Protein AF-A0A1J4KW57-F1 (afdb_monomer_lite)

Foldseek 3Di:
DDDDDDDDDDDDDDDDDDDDDDDDDDDDDDDDDDDDPPPPPPDPPDPPDPDPDDDDCVVVPDDDDDDDDDDDDDDDDDDDDDDDLVPDDPVVVCVPPDDPVSVVVVVVVVVVVVVVVCVVVVVVPVVPPPDDPDDDPVVVVVVVVVVVVVVVVVVVVVVVVVVVVVVVVVVVVVVVVVVVVVVVVVVVVVVVVVVVVVVVVVVVVVVVVVVVVVVVVVVVPPDDQPPVNVVVVVVVVVVVVVVVVVVVVVVVVVVVVVVVVVVVCVVCVVVVCVVCVPVCPVVVVVVVVVVVVVVVVVVVVVVVVVVVVVVVPCDVVNVVPVPD

pLDDT: mean 75.22, std 17.82, range [34.94, 97.62]

Organism: NCBI:txid1144522

Radius of gyration: 47.08 Å; chains: 1; bounding box: 104×89×128 Å

Structure (mmCIF, N/CA/C/O backbone):
data_AF-A0A1J4KW57-F1
#
_entry.id   AF-A0A1J4KW57-F1
#
loop_
_atom_site.group_PDB
_atom_site.id
_atom_site.type_symbol
_atom_site.label_atom_id
_atom_site.label_alt_id
_atom_site.label_comp_id
_atom_site.label_asym_id
_atom_site.label_entity_id
_atom_site.label_seq_id
_atom_site.pdbx_PDB_ins_code
_atom_site.Cartn_x
_atom_site.Cartn_y
_atom_site.Cartn_z
_atom_site.occupancy
_atom_site.B_iso_or_equiv
_atom_site.auth_seq_id
_atom_site.auth_comp_id
_atom_site.auth_asym_id
_atom_site.auth_atom_id
_atom_site.pdbx_PDB_model_num
ATOM 1 N N . MET A 1 1 ? -59.189 -30.714 -33.157 1.00 40.41 1 MET A N 1
ATOM 2 C CA . MET A 1 1 ? -57.896 -30.659 -32.442 1.00 40.41 1 MET A CA 1
ATOM 3 C C . MET A 1 1 ? -57.188 -29.426 -32.978 1.00 40.41 1 MET A C 1
ATOM 5 O O . MET A 1 1 ? -56.603 -29.504 -34.043 1.00 40.41 1 MET A O 1
ATOM 9 N N . GLY A 1 2 ? -57.539 -28.230 -32.519 1.00 40.78 2 GLY A N 1
ATOM 10 C CA . GLY A 1 2 ? -57.234 -27.661 -31.198 1.00 40.78 2 GLY A CA 1
ATOM 11 C C . GLY A 1 2 ? -56.330 -26.459 -31.496 1.00 40.78 2 GLY A C 1
ATOM 12 O O . GLY A 1 2 ? -55.156 -26.657 -31.772 1.00 40.78 2 GLY A O 1
ATOM 13 N N . GLU A 1 3 ? -56.936 -25.376 -31.979 1.00 44.81 3 GLU A N 1
ATOM 14 C CA . GLU A 1 3 ? -57.177 -24.129 -31.229 1.00 44.81 3 GLU A CA 1
ATOM 15 C C . GLU A 1 3 ? -55.895 -23.329 -30.975 1.00 44.81 3 GLU A C 1
ATOM 17 O O . GLU A 1 3 ? -55.080 -23.640 -30.111 1.00 44.81 3 GLU A O 1
ATOM 22 N N . SER A 1 4 ? -55.759 -22.277 -31.781 1.00 45.28 4 SER A N 1
ATOM 23 C CA . SER A 1 4 ? -54.862 -21.148 -31.594 1.00 45.28 4 SER A CA 1
ATOM 24 C C . SER A 1 4 ? -55.218 -20.411 -30.302 1.00 45.28 4 SER A C 1
ATOM 26 O O . SER A 1 4 ? -56.379 -20.060 -30.100 1.00 45.28 4 SER A O 1
ATOM 28 N N . GLN A 1 5 ? -54.221 -20.113 -29.473 1.00 48.94 5 GLN A N 1
ATOM 29 C CA . GLN A 1 5 ? -54.331 -19.085 -28.442 1.00 48.94 5 GLN A CA 1
ATOM 30 C C . GLN A 1 5 ? -53.194 -18.081 -28.613 1.00 48.94 5 GLN A C 1
ATOM 32 O O . GLN A 1 5 ? -52.031 -18.351 -28.317 1.00 48.94 5 GLN A O 1
ATOM 37 N N . GLU A 1 6 ? -53.575 -16.920 -29.140 1.00 49.28 6 GLU A N 1
ATOM 38 C CA . GLU A 1 6 ? -52.961 -15.639 -28.826 1.00 49.28 6 GLU A CA 1
ATOM 39 C C . GLU A 1 6 ? -53.241 -15.323 -27.350 1.00 49.28 6 GLU A C 1
ATOM 41 O O . GLU A 1 6 ? -54.372 -15.462 -26.886 1.00 49.28 6 GLU A O 1
ATOM 46 N N . SER A 1 7 ? -52.231 -14.863 -26.613 1.00 51.25 7 SER A N 1
ATOM 47 C CA . SER A 1 7 ? -52.458 -14.073 -25.404 1.00 51.25 7 SER A CA 1
ATOM 48 C C . SER A 1 7 ? -51.324 -13.071 -25.206 1.00 51.25 7 SER A C 1
ATOM 50 O O . SER A 1 7 ? -50.142 -13.416 -25.250 1.00 51.25 7 SER A O 1
ATOM 52 N N . GLU A 1 8 ? -51.759 -11.832 -25.036 1.00 52.03 8 GLU A N 1
ATOM 53 C CA . GLU A 1 8 ? -51.075 -10.544 -24.992 1.00 52.03 8 GLU A CA 1
ATOM 54 C C . GLU A 1 8 ? -49.990 -10.396 -23.903 1.00 52.03 8 GLU A C 1
ATOM 56 O O . GLU A 1 8 ? -50.000 -11.116 -22.903 1.00 52.03 8 GLU A O 1
ATOM 61 N N . PRO A 1 9 ? -49.073 -9.416 -24.041 1.00 51.56 9 PRO A N 1
ATOM 62 C CA . PRO A 1 9 ? -48.204 -8.991 -22.952 1.00 51.56 9 PRO A CA 1
ATOM 63 C C . PRO A 1 9 ? -48.948 -8.089 -21.952 1.00 51.56 9 PRO A C 1
ATOM 65 O O . PRO A 1 9 ? -49.483 -7.036 -22.295 1.00 51.56 9 PRO A O 1
ATOM 68 N N . GLU A 1 10 ? -48.910 -8.506 -20.690 1.00 49.97 10 GLU A N 1
ATOM 69 C CA . GLU A 1 10 ? -49.464 -7.827 -19.521 1.00 49.97 10 GLU A CA 1
ATOM 70 C C . GLU A 1 10 ? -48.748 -6.480 -19.272 1.00 49.97 10 GLU A C 1
ATOM 72 O O . GLU A 1 10 ? -47.602 -6.418 -18.821 1.00 49.97 10 GLU A O 1
ATOM 77 N N . VAL A 1 11 ? -49.432 -5.380 -19.593 1.00 41.47 11 VAL A N 1
ATOM 78 C CA . VAL A 1 11 ? -49.070 -4.015 -19.190 1.00 41.47 11 VAL A CA 1
ATOM 79 C C . VAL A 1 11 ? -49.680 -3.772 -17.813 1.00 41.47 11 VAL A C 1
ATOM 81 O O . VAL A 1 11 ? -50.880 -3.537 -17.692 1.00 41.47 11 VAL A O 1
ATOM 84 N N . PHE A 1 12 ? -48.864 -3.844 -16.761 1.00 41.38 12 PHE A N 1
ATOM 85 C CA . PHE A 1 12 ? -49.305 -3.507 -15.409 1.00 41.38 12 PHE A CA 1
ATOM 86 C C . PHE A 1 12 ? -49.118 -2.002 -15.163 1.00 41.38 12 PHE A C 1
ATOM 88 O O . PHE A 1 12 ? -47.997 -1.502 -15.071 1.00 41.38 12 PHE A O 1
ATOM 95 N N . GLU A 1 13 ? -50.241 -1.286 -15.115 1.00 43.62 13 GLU A N 1
ATOM 96 C CA . GLU A 1 13 ? -50.348 0.145 -14.829 1.00 43.62 13 GLU A CA 1
ATOM 97 C C . GLU A 1 13 ? -49.892 0.490 -13.399 1.00 43.62 13 GLU A C 1
ATOM 99 O O . GLU A 1 13 ? -50.426 -0.023 -12.413 1.00 43.62 13 GLU A O 1
ATOM 104 N N . ASP A 1 14 ? -48.977 1.455 -13.285 1.00 45.28 14 ASP A N 1
ATOM 105 C CA . ASP A 1 14 ? -48.700 2.191 -12.050 1.00 45.28 14 ASP A CA 1
ATOM 106 C C . ASP A 1 14 ? -49.904 3.080 -11.692 1.00 45.28 14 ASP A C 1
ATOM 108 O O . ASP A 1 14 ? -50.144 4.125 -12.305 1.00 45.28 14 ASP A O 1
ATOM 112 N N . ARG A 1 15 ? -50.657 2.698 -10.654 1.00 43.47 15 ARG A N 1
ATOM 113 C CA . ARG A 1 15 ? -51.678 3.553 -10.029 1.00 43.47 15 ARG A CA 1
ATOM 114 C C . ARG A 1 15 ? -51.169 4.133 -8.710 1.00 43.47 15 ARG A C 1
ATOM 116 O O . ARG A 1 15 ? -50.879 3.391 -7.783 1.00 43.47 15 ARG A O 1
ATOM 123 N N . HIS A 1 16 ? -51.113 5.471 -8.686 1.00 37.91 16 HIS A N 1
ATOM 124 C CA . HIS A 1 16 ? -51.380 6.437 -7.599 1.00 37.91 16 HIS A CA 1
ATOM 125 C C . HIS A 1 16 ? -51.136 5.987 -6.136 1.00 37.91 16 HIS A C 1
ATOM 127 O O . HIS A 1 16 ? -51.626 4.966 -5.692 1.00 37.91 16 HIS A O 1
ATOM 133 N N . THR A 1 17 ? -50.493 6.780 -5.270 1.00 45.44 17 THR A N 1
ATOM 134 C CA . THR A 1 17 ? -51.149 7.951 -4.659 1.00 45.44 17 THR A CA 1
ATOM 135 C C . THR A 1 17 ? -50.180 8.982 -4.068 1.00 45.44 17 THR A C 1
ATOM 137 O O . THR A 1 17 ? -49.318 8.668 -3.247 1.00 45.44 17 THR A O 1
ATOM 140 N N . ASN A 1 18 ? -50.470 10.248 -4.382 1.00 39.72 18 ASN A N 1
ATOM 141 C CA . ASN A 1 18 ? -50.262 11.421 -3.534 1.00 39.72 18 ASN A CA 1
ATOM 142 C C . ASN A 1 18 ? -50.581 11.139 -2.054 1.00 39.72 18 ASN A C 1
ATOM 144 O O . ASN A 1 18 ? -51.702 10.739 -1.741 1.00 39.72 18 ASN A O 1
ATOM 148 N N . ARG A 1 19 ? -49.677 11.493 -1.134 1.00 34.94 19 ARG A N 1
ATOM 149 C CA . ARG A 1 19 ? -50.040 11.727 0.271 1.00 34.94 19 ARG A CA 1
ATOM 150 C C . ARG A 1 19 ? -49.578 13.112 0.709 1.00 34.94 19 ARG A C 1
ATOM 152 O O . ARG A 1 19 ? -48.412 13.343 1.010 1.00 34.94 19 ARG A O 1
ATOM 159 N N . ARG A 1 20 ? -50.538 14.036 0.693 1.00 41.50 20 ARG A N 1
ATOM 160 C CA . ARG A 1 20 ? -50.480 15.359 1.316 1.00 41.50 20 ARG A CA 1
ATOM 161 C C . ARG A 1 20 ? -50.610 15.242 2.847 1.00 41.50 20 ARG A C 1
ATOM 163 O O . ARG A 1 20 ? -51.339 14.384 3.328 1.00 41.50 20 ARG A O 1
ATOM 170 N N . HIS A 1 21 ? -49.920 16.162 3.526 1.00 41.16 21 HIS A N 1
ATOM 171 C CA . HIS A 1 21 ? -50.109 16.750 4.866 1.00 41.16 21 HIS A CA 1
ATOM 172 C C . HIS A 1 21 ? -50.410 15.869 6.095 1.00 41.16 21 HIS A C 1
ATOM 174 O O . HIS A 1 21 ? -51.450 15.229 6.185 1.00 41.16 21 HIS A O 1
ATOM 180 N N . ALA A 1 22 ? -49.587 16.044 7.136 1.00 38.69 22 ALA A N 1
ATOM 181 C CA . ALA A 1 22 ? -50.075 16.226 8.505 1.00 38.69 22 ALA A CA 1
ATOM 182 C C . ALA A 1 22 ? -49.048 17.037 9.314 1.00 38.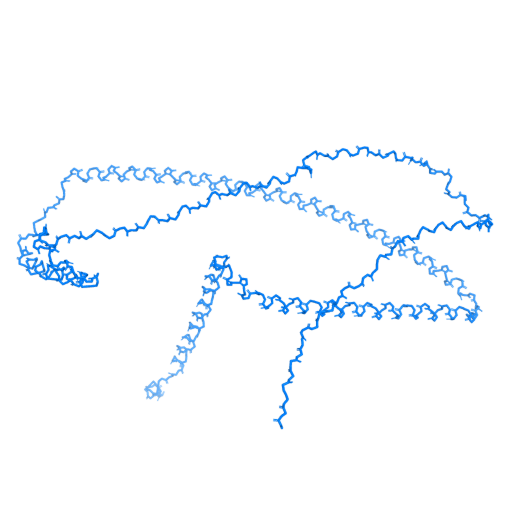69 22 ALA A C 1
ATOM 184 O O . ALA A 1 22 ? -48.023 16.521 9.753 1.00 38.69 22 ALA A O 1
ATOM 185 N N . ALA A 1 23 ? -49.331 18.330 9.475 1.00 43.12 23 ALA A N 1
ATOM 186 C CA . ALA A 1 23 ? -48.830 19.103 10.598 1.00 43.12 23 ALA A CA 1
ATOM 187 C C . ALA A 1 23 ? -49.572 18.615 11.846 1.00 43.12 23 ALA A C 1
ATOM 189 O O . ALA A 1 23 ? -50.798 18.598 11.835 1.00 43.12 23 ALA A O 1
ATOM 190 N N . ASN A 1 24 ? -48.850 18.246 12.902 1.00 40.78 24 ASN A N 1
ATOM 191 C CA . ASN A 1 24 ? -49.435 18.064 14.224 1.00 40.78 24 ASN A CA 1
ATOM 192 C C . ASN A 1 24 ? -48.661 18.918 15.222 1.00 40.78 24 ASN A C 1
ATOM 194 O O . ASN A 1 24 ? -47.599 18.545 15.716 1.00 40.78 24 ASN A O 1
ATOM 198 N N . ASN A 1 25 ? -49.255 20.076 15.499 1.00 40.78 25 ASN A N 1
ATOM 199 C CA . ASN A 1 25 ? -49.178 20.726 16.793 1.00 40.78 25 ASN A CA 1
ATOM 200 C C . ASN A 1 25 ? -49.706 19.749 17.847 1.00 40.78 25 ASN A C 1
ATOM 202 O O . ASN A 1 25 ? -50.884 19.401 17.829 1.00 40.78 25 ASN A O 1
ATOM 206 N N . SER A 1 26 ? -48.865 19.364 18.799 1.00 42.34 26 SER A N 1
ATOM 207 C CA . SER A 1 26 ? -49.324 18.892 20.102 1.00 42.34 26 SER A CA 1
ATOM 208 C C . SER A 1 26 ? -48.841 19.875 21.158 1.00 42.34 26 SER A C 1
ATOM 210 O O . SER A 1 26 ? -47.764 19.736 21.735 1.00 42.34 26 SER A O 1
ATOM 212 N N . SER A 1 27 ? -49.674 20.891 21.371 1.00 39.12 27 SER A N 1
ATOM 213 C CA . SER A 1 27 ? -49.849 21.503 22.680 1.00 39.12 27 SER A CA 1
ATOM 214 C C . SER A 1 27 ? -50.259 20.396 23.649 1.00 39.12 27 SER A C 1
ATOM 216 O O . SER A 1 27 ? -51.304 19.777 23.462 1.00 39.12 27 SER A O 1
ATOM 218 N N . SER A 1 28 ? -49.442 20.132 24.661 1.00 39.47 28 SER A N 1
ATOM 219 C CA . SER A 1 28 ? -49.956 19.598 25.913 1.00 39.47 28 SER A CA 1
ATOM 220 C C . SER A 1 28 ? -49.148 20.198 27.047 1.00 39.47 28 SER A C 1
ATOM 222 O O . SER A 1 28 ? -47.953 19.952 27.205 1.00 39.47 28 SER A O 1
ATOM 224 N N . GLN A 1 29 ? -49.845 21.037 27.800 1.00 41.78 29 GLN A N 1
ATOM 225 C CA . GLN A 1 29 ? -49.482 21.452 29.136 1.00 41.78 29 GLN A CA 1
ATOM 226 C C . GLN A 1 29 ? -49.192 20.208 29.983 1.00 41.78 29 GLN A C 1
ATOM 228 O O . GLN A 1 29 ? -49.968 19.257 29.972 1.00 41.78 29 GLN A O 1
ATOM 233 N N . ASN A 1 30 ? -48.087 20.244 30.718 1.00 39.53 30 ASN A N 1
ATOM 234 C CA . ASN A 1 30 ? -47.975 19.608 32.022 1.00 39.53 30 ASN A CA 1
ATOM 235 C C . ASN A 1 30 ? -47.175 20.564 32.902 1.00 39.53 30 ASN A C 1
ATOM 237 O O . ASN A 1 30 ? -45.952 20.677 32.818 1.00 39.53 30 ASN A O 1
ATOM 241 N N . SER A 1 31 ? -47.936 21.323 33.680 1.00 44.47 31 SER A N 1
ATOM 242 C CA . SER A 1 31 ? -47.511 21.959 34.911 1.00 44.47 31 SER A CA 1
ATOM 243 C C . SER A 1 31 ? -47.136 20.893 35.947 1.00 44.47 31 SER A C 1
ATOM 245 O O . SER A 1 31 ? -47.656 19.784 35.917 1.00 44.47 31 SER A O 1
ATOM 247 N N . GLU A 1 32 ? -46.281 21.296 36.888 1.00 49.00 32 GLU A N 1
ATOM 248 C CA . GLU A 1 32 ? -45.963 20.604 38.147 1.00 49.00 32 GLU A CA 1
ATOM 249 C C . GLU A 1 32 ? -44.917 19.478 38.075 1.00 49.00 32 GLU A C 1
ATOM 251 O O . GLU A 1 32 ? -45.201 18.288 38.109 1.00 49.00 32 GLU A O 1
ATOM 256 N N . ASN A 1 33 ? -43.643 19.882 38.114 1.00 41.03 33 ASN A N 1
ATOM 257 C CA . ASN A 1 33 ? -42.824 19.541 39.278 1.00 41.03 33 ASN A CA 1
ATOM 258 C C . ASN A 1 33 ? -41.686 20.552 39.455 1.00 41.03 33 ASN A C 1
ATOM 260 O O . ASN A 1 33 ? -40.642 20.527 38.808 1.00 41.03 33 ASN A O 1
ATOM 264 N N . SER A 1 34 ? -41.975 21.493 40.348 1.00 53.41 34 SER A N 1
ATOM 265 C CA . SER A 1 34 ? -41.048 22.424 40.969 1.00 53.41 34 SER A CA 1
ATOM 266 C C . SER A 1 34 ? -40.185 21.672 41.982 1.00 53.41 34 SER A C 1
ATOM 268 O O . SER A 1 34 ? -40.737 20.993 42.849 1.00 53.41 34 SER A O 1
ATOM 270 N N . LYS A 1 35 ? -38.863 21.880 41.865 1.00 49.75 35 LYS A N 1
ATOM 271 C CA . LYS A 1 35 ? -37.737 21.584 42.782 1.00 49.75 35 LYS A CA 1
ATOM 272 C C . LYS A 1 35 ? -36.716 20.672 42.103 1.00 49.75 35 LYS A C 1
ATOM 274 O O . LYS A 1 35 ? -36.789 19.470 42.278 1.00 49.75 35 LYS A O 1
ATOM 279 N N . ASP A 1 36 ? -35.850 21.275 41.276 1.00 48.59 36 ASP A N 1
ATOM 280 C CA . ASP A 1 36 ? -34.437 20.881 41.046 1.00 48.59 36 ASP A CA 1
ATOM 281 C C . ASP A 1 36 ? -33.780 21.687 39.890 1.00 48.59 36 ASP A C 1
ATOM 283 O O . ASP A 1 36 ? -33.025 21.159 39.080 1.00 48.59 36 ASP A O 1
ATOM 287 N N . SER A 1 37 ? -34.035 23.002 39.780 1.00 47.75 37 SER A N 1
ATOM 288 C CA . SER A 1 37 ? -33.453 23.857 38.718 1.00 47.75 37 SER A CA 1
ATOM 289 C C . SER A 1 37 ? -32.544 24.982 39.231 1.00 47.75 37 SER A C 1
ATOM 291 O O . SER A 1 37 ? -32.446 26.052 38.632 1.00 47.75 37 SER A O 1
ATOM 293 N N . TYR A 1 38 ? -31.819 24.752 40.328 1.00 50.06 38 TYR A N 1
ATOM 294 C CA . TYR A 1 38 ? -30.877 25.747 40.860 1.00 50.06 38 TYR A CA 1
ATOM 295 C C . TYR A 1 38 ? -29.482 25.735 40.212 1.00 50.06 38 TYR A C 1
ATOM 297 O O . TYR A 1 38 ? -28.634 26.524 40.614 1.00 50.06 38 TYR A O 1
ATOM 305 N N . PHE A 1 39 ? -29.226 24.915 39.185 1.00 49.94 39 PHE A N 1
ATOM 306 C CA . PHE A 1 39 ? -27.874 24.779 38.617 1.00 49.94 39 PHE A CA 1
ATOM 307 C C . PHE A 1 39 ? -27.597 25.544 37.309 1.00 49.94 39 PHE A C 1
ATOM 309 O O . PHE A 1 39 ? -26.462 25.541 36.843 1.00 49.94 39 PHE A O 1
ATOM 316 N N . ILE A 1 40 ? -28.578 26.245 36.724 1.00 52.53 40 ILE A N 1
ATOM 317 C CA . ILE A 1 40 ? -28.416 26.932 35.421 1.00 52.53 40 ILE A CA 1
ATOM 318 C C . ILE A 1 40 ? -28.702 28.439 35.535 1.00 52.53 40 ILE A C 1
ATOM 320 O O . ILE A 1 40 ? -29.426 29.008 34.725 1.00 52.53 40 ILE A O 1
ATOM 324 N N . LYS A 1 41 ? -28.182 29.111 36.570 1.00 53.00 41 LYS A N 1
ATOM 325 C CA . LYS A 1 41 ? -28.304 30.582 36.698 1.00 53.00 41 LYS A CA 1
ATOM 326 C C . LYS A 1 41 ? -27.008 31.365 36.467 1.00 53.00 41 LYS A C 1
ATOM 328 O O . LYS A 1 41 ? -27.076 32.582 36.375 1.00 53.00 41 LYS A O 1
ATOM 333 N N . ASN A 1 42 ? -25.863 30.696 36.290 1.00 56.00 42 ASN A N 1
ATOM 334 C CA . ASN A 1 42 ? -24.557 31.369 36.183 1.00 56.00 42 ASN A CA 1
ATOM 335 C C . ASN A 1 42 ? -23.817 31.165 34.849 1.00 56.00 42 ASN A C 1
ATOM 337 O O . ASN A 1 42 ? -22.653 31.542 34.749 1.00 56.00 42 ASN A O 1
ATOM 341 N N . TYR A 1 43 ? -24.458 30.605 33.820 1.00 55.84 43 TYR A N 1
ATOM 342 C CA . TYR A 1 43 ? -23.880 30.630 32.474 1.00 55.84 43 TYR A CA 1
ATOM 343 C C . TYR A 1 43 ? -24.438 31.833 31.711 1.00 55.84 43 TYR A C 1
ATOM 345 O O . TYR A 1 43 ? -25.657 31.905 31.538 1.00 55.84 43 TYR A O 1
ATOM 353 N N . PRO A 1 44 ? -23.597 32.776 31.247 1.00 62.03 44 PRO A N 1
ATOM 354 C CA . PRO A 1 44 ? -24.060 33.784 30.312 1.00 62.03 44 PRO A CA 1
ATOM 355 C C . PRO A 1 44 ? -24.518 33.050 29.051 1.00 62.03 44 PRO A C 1
ATOM 357 O O . PRO A 1 44 ? -23.717 32.416 28.363 1.00 62.03 44 PRO A O 1
ATOM 360 N N . PHE A 1 45 ? -25.818 33.096 28.770 1.00 56.28 45 PHE A N 1
ATOM 361 C CA . PHE A 1 45 ? -26.345 32.718 27.467 1.00 56.28 45 PHE A CA 1
ATOM 362 C C . PHE A 1 45 ? -25.770 33.709 26.456 1.00 56.28 45 PHE A C 1
ATOM 364 O O . PHE A 1 45 ? -26.254 34.828 26.309 1.00 56.28 45 PHE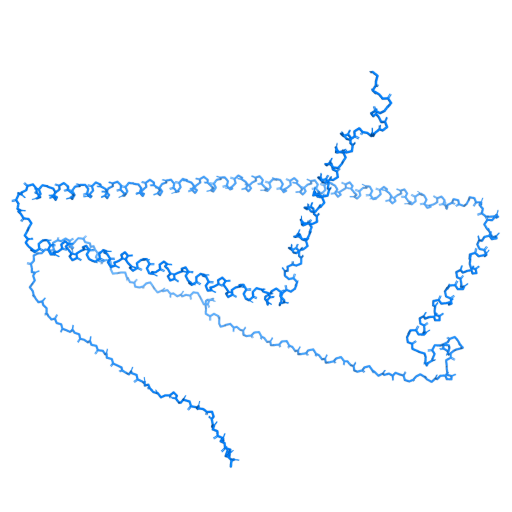 A O 1
ATOM 371 N N . ILE A 1 46 ? -24.678 33.322 25.803 1.00 66.31 46 ILE A N 1
ATOM 372 C CA . ILE A 1 46 ? -24.158 34.056 24.659 1.00 66.31 46 ILE A CA 1
ATOM 373 C C . ILE A 1 46 ? -25.102 33.726 23.505 1.00 66.31 46 ILE A C 1
ATOM 375 O O . ILE A 1 46 ? -25.063 32.62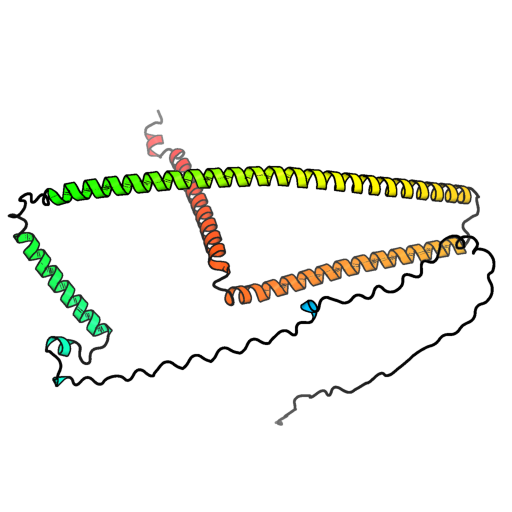2 22.964 1.00 66.31 46 ILE A O 1
ATOM 379 N N . GLU A 1 47 ? -25.975 34.666 23.147 1.00 67.94 47 GLU A N 1
ATOM 380 C CA . GLU A 1 47 ? -26.690 34.614 21.875 1.00 67.94 47 GLU A CA 1
ATOM 381 C C . GLU A 1 47 ? -25.653 34.684 20.749 1.00 67.94 47 GLU A C 1
ATOM 383 O O . GLU A 1 47 ? -25.143 35.750 20.395 1.00 67.94 47 GLU A O 1
ATOM 388 N N . ILE A 1 48 ? -25.288 33.520 20.210 1.00 72.69 48 ILE A N 1
ATOM 389 C CA . ILE A 1 48 ? -24.434 33.430 19.030 1.00 72.69 48 ILE A CA 1
ATOM 390 C C . ILE A 1 48 ? -25.260 33.970 17.865 1.00 72.69 48 ILE A C 1
ATOM 392 O O . ILE A 1 48 ? -26.097 33.268 17.297 1.00 72.69 48 ILE A O 1
ATOM 396 N N . LYS A 1 49 ? -25.043 35.242 17.521 1.00 77.81 49 LYS A N 1
ATOM 397 C CA . LYS A 1 49 ? -25.597 35.817 16.296 1.00 77.81 49 LYS A CA 1
ATOM 398 C C . LYS A 1 49 ? -25.101 34.976 15.114 1.00 77.81 49 LYS A C 1
ATOM 400 O O . LYS A 1 49 ? -23.904 34.680 15.063 1.00 77.81 49 LYS A O 1
ATOM 405 N N . PRO A 1 50 ? -25.981 34.571 14.181 1.00 74.44 50 PRO A N 1
ATOM 406 C CA . PRO A 1 50 ? -25.559 33.822 13.009 1.00 74.44 50 PRO A CA 1
ATOM 407 C C . PRO A 1 50 ? -24.505 34.642 12.265 1.00 74.44 50 PRO A C 1
ATOM 409 O O . PRO A 1 50 ? -24.740 35.795 11.906 1.00 74.44 50 PRO A O 1
ATOM 412 N N . ILE A 1 51 ? -23.324 34.054 12.085 1.00 76.19 51 ILE A N 1
ATOM 413 C CA . ILE A 1 51 ? -22.266 34.654 11.278 1.00 76.19 51 ILE A CA 1
ATOM 414 C C . ILE A 1 51 ? -22.795 34.665 9.838 1.00 76.19 51 ILE A C 1
ATOM 416 O O . ILE A 1 51 ? -23.122 33.585 9.334 1.00 76.19 51 ILE A O 1
ATOM 420 N N . PRO A 1 52 ? -22.914 35.830 9.175 1.00 72.44 52 PRO A N 1
ATOM 421 C CA . PRO A 1 52 ? -23.251 35.877 7.762 1.00 72.44 52 PRO A CA 1
ATOM 422 C C . PRO A 1 52 ? -22.107 35.210 7.001 1.00 72.44 52 PRO A C 1
ATOM 424 O O . PRO A 1 52 ? -21.019 35.762 6.843 1.00 72.44 52 PRO A O 1
ATOM 427 N N . TRP A 1 53 ? -22.320 33.953 6.632 1.00 75.50 53 TRP A N 1
ATOM 428 C CA . TRP A 1 53 ? -21.398 33.213 5.796 1.00 75.50 53 TRP A CA 1
ATOM 429 C C . TRP A 1 53 ? -21.743 33.526 4.348 1.00 75.50 53 TRP A C 1
ATOM 431 O O . TRP A 1 53 ? -22.698 32.969 3.809 1.00 75.50 53 TRP A O 1
ATOM 441 N N . ASP A 1 54 ? -20.957 34.408 3.736 1.00 78.88 54 ASP A N 1
ATOM 442 C CA . ASP A 1 54 ? -20.960 34.621 2.292 1.00 78.88 54 ASP A CA 1
ATOM 443 C C . ASP A 1 54 ? -19.991 33.613 1.655 1.00 78.88 54 ASP A C 1
ATOM 445 O O . ASP A 1 54 ? -18.770 33.812 1.697 1.00 78.88 54 ASP A O 1
ATOM 449 N N . PRO A 1 55 ? -20.477 32.485 1.099 1.00 76.19 55 PRO A N 1
ATOM 450 C CA . PRO A 1 55 ? -19.596 31.528 0.455 1.00 76.19 55 PRO A CA 1
ATOM 451 C C . PRO A 1 55 ? -18.902 32.194 -0.746 1.00 76.19 55 PRO A C 1
ATOM 453 O O . PRO A 1 55 ? -19.568 32.847 -1.554 1.00 76.19 55 PRO A O 1
ATOM 456 N N . PRO A 1 56 ? -17.583 32.000 -0.928 1.00 75.69 56 PRO A N 1
ATOM 457 C CA . PRO A 1 56 ? -16.873 32.515 -2.093 1.00 75.69 56 PRO A CA 1
ATOM 458 C C . PRO A 1 56 ? -17.558 32.048 -3.385 1.00 75.69 56 PRO A C 1
ATOM 460 O O . PRO A 1 56 ? -17.797 30.849 -3.558 1.00 75.69 56 PRO A O 1
ATOM 463 N N . SER A 1 57 ? -17.839 32.969 -4.315 1.00 67.88 57 SER A N 1
ATOM 464 C CA . SER A 1 57 ? -18.602 32.699 -5.555 1.00 67.88 57 SER A CA 1
ATOM 465 C C . SER A 1 57 ? -17.999 31.609 -6.456 1.00 67.88 57 SER A C 1
ATOM 467 O O . SER A 1 57 ? -18.658 31.089 -7.355 1.00 67.88 57 SER A O 1
ATOM 469 N N . VAL A 1 58 ? -16.759 31.207 -6.175 1.00 66.25 58 VAL A N 1
ATOM 470 C CA . VAL A 1 58 ? -16.044 30.095 -6.808 1.00 66.25 58 VAL A CA 1
ATOM 471 C C . VAL A 1 58 ? -16.799 28.764 -6.666 1.00 66.25 58 VAL A C 1
ATOM 473 O O . VAL A 1 58 ? -16.755 27.944 -7.579 1.00 66.25 58 VAL A O 1
ATOM 476 N N . TYR A 1 59 ? -17.548 28.555 -5.577 1.00 65.06 59 TYR A N 1
ATOM 477 C CA . TYR A 1 59 ? -18.298 27.310 -5.348 1.00 65.06 59 TYR A CA 1
ATOM 478 C C . TYR A 1 59 ? -19.599 27.195 -6.158 1.00 65.06 59 TYR A C 1
ATOM 480 O O . TYR A 1 59 ? -20.155 26.102 -6.257 1.00 65.06 59 TYR A O 1
ATOM 488 N N . PHE A 1 60 ? -20.066 28.289 -6.768 1.00 64.81 60 PHE A N 1
ATOM 489 C CA . PHE A 1 60 ? -21.313 28.340 -7.542 1.00 64.81 60 PHE A CA 1
ATOM 490 C C . PHE A 1 60 ? -21.091 28.636 -9.027 1.00 64.81 60 PHE A C 1
ATOM 492 O O . PHE A 1 60 ? -22.023 29.021 -9.735 1.00 64.81 60 PHE A O 1
ATOM 499 N N . GLN A 1 61 ? -19.875 28.433 -9.538 1.00 69.75 61 GLN A N 1
ATOM 500 C CA . GLN A 1 61 ? -19.653 28.506 -10.977 1.00 69.75 61 GLN A CA 1
ATOM 501 C C . GLN A 1 61 ? -20.398 27.350 -11.659 1.00 69.75 61 GLN A C 1
ATOM 503 O O . GLN A 1 61 ? -20.048 26.178 -11.502 1.00 69.75 61 GLN A O 1
ATOM 508 N N . GLN A 1 62 ? -21.459 27.684 -12.405 1.00 68.12 62 GLN A N 1
ATOM 509 C CA . GLN A 1 62 ? -22.145 26.742 -13.288 1.00 68.12 62 GLN A CA 1
ATOM 510 C C . GLN A 1 62 ? -21.104 26.046 -14.166 1.00 68.12 62 GLN A C 1
ATOM 512 O O . GLN A 1 62 ? -20.304 26.699 -14.836 1.00 68.12 62 GLN A O 1
ATOM 517 N N . LYS A 1 63 ? -21.114 24.709 -14.162 1.00 68.44 63 LYS A N 1
ATOM 518 C CA . LYS A 1 63 ? -20.250 23.904 -15.029 1.00 68.44 63 LYS A CA 1
ATOM 519 C C . LYS A 1 63 ? -20.551 24.271 -16.484 1.00 68.44 63 LYS A C 1
ATOM 521 O O . LYS A 1 63 ? -21.573 23.855 -17.028 1.00 68.44 63 LYS A O 1
ATOM 526 N N . VAL A 1 64 ? -19.668 25.057 -17.097 1.00 72.62 64 VAL A N 1
ATOM 527 C CA . VAL A 1 64 ? -19.730 25.398 -18.519 1.00 72.62 64 VAL A CA 1
ATOM 528 C C . VAL A 1 64 ? -19.623 24.090 -19.296 1.00 72.62 64 VAL A C 1
ATOM 530 O O . VAL A 1 64 ? -18.606 23.402 -19.219 1.00 72.62 64 VAL A O 1
ATOM 533 N N . LYS A 1 65 ? -20.692 23.705 -20.003 1.00 69.06 65 LYS A N 1
ATOM 534 C CA . LYS A 1 65 ? -20.657 22.534 -20.884 1.00 69.06 65 LYS A CA 1
ATOM 535 C C . LYS A 1 65 ? -19.618 22.815 -21.979 1.00 69.06 65 LYS A C 1
ATOM 537 O O . LYS A 1 65 ? -19.776 23.811 -22.688 1.00 69.06 65 LYS A O 1
ATOM 542 N N . PRO A 1 66 ? -18.556 22.004 -22.117 1.00 66.94 66 PRO A N 1
ATOM 543 C CA . PRO A 1 66 ? -17.580 22.208 -23.177 1.00 66.94 66 PRO A CA 1
ATOM 544 C C . PRO A 1 66 ? -18.277 22.084 -24.538 1.00 66.94 66 PRO A C 1
ATOM 546 O O . PRO A 1 66 ? -19.106 21.193 -24.733 1.00 66.94 66 PRO A O 1
ATOM 549 N N . LYS A 1 67 ? -17.967 22.999 -25.466 1.00 74.88 67 LYS A N 1
ATOM 550 C CA . LYS A 1 67 ? -18.455 22.926 -26.851 1.00 74.88 67 LYS A CA 1
ATOM 551 C C . LYS A 1 67 ? -18.035 21.578 -27.460 1.00 74.88 67 LYS A C 1
ATOM 553 O O . LYS A 1 67 ? -16.863 21.221 -27.317 1.00 74.88 67 LYS A O 1
ATOM 558 N N . PRO A 1 68 ? -18.940 20.843 -28.130 1.00 69.88 68 PRO A N 1
ATOM 559 C CA . PRO A 1 68 ? -18.565 19.625 -28.836 1.00 69.88 68 PRO A CA 1
ATOM 560 C C . PRO A 1 68 ? -17.563 19.969 -29.943 1.00 69.88 68 PRO A C 1
ATOM 562 O O . PRO A 1 68 ? -17.736 20.951 -30.669 1.00 69.88 68 PRO A O 1
ATOM 565 N N . LEU A 1 69 ? -16.490 19.182 -30.024 1.00 74.06 69 LEU A N 1
ATOM 566 C CA . LEU A 1 69 ? -15.515 19.262 -31.109 1.00 74.06 69 LEU A CA 1
ATOM 567 C C . LEU A 1 69 ? -16.219 18.964 -32.446 1.00 74.06 69 LEU A C 1
ATOM 569 O O . LEU A 1 69 ? -17.073 18.077 -32.479 1.00 74.06 69 LEU A O 1
ATOM 573 N N . PRO A 1 70 ? -15.885 19.686 -33.530 1.00 75.19 70 PRO A N 1
ATOM 574 C CA . PRO A 1 70 ? -16.451 19.419 -34.847 1.00 75.19 70 PRO A CA 1
ATOM 575 C C . PRO A 1 70 ? -16.086 17.999 -35.297 1.00 75.19 70 PRO A C 1
ATOM 577 O O . PRO A 1 70 ? -14.938 17.575 -35.142 1.00 75.19 70 PRO A O 1
ATOM 580 N N . GLU A 1 71 ? -17.067 17.265 -35.829 1.00 72.81 71 GLU A N 1
ATOM 581 C CA . GLU A 1 71 ? -16.859 15.913 -36.351 1.00 72.81 71 GLU A CA 1
ATOM 582 C C . GLU A 1 71 ? -15.778 15.908 -37.446 1.00 72.81 71 GLU A C 1
ATOM 584 O O . GLU A 1 71 ? -15.763 16.796 -38.307 1.00 72.81 71 GLU A O 1
ATOM 589 N N . PRO A 1 72 ? -14.855 14.927 -37.429 1.00 69.25 72 PRO A N 1
ATOM 590 C CA . PRO A 1 72 ? -13.821 14.819 -38.445 1.00 69.25 72 PRO A CA 1
ATOM 591 C C . PRO A 1 72 ? -14.462 14.512 -39.802 1.00 69.25 72 PRO A C 1
ATOM 593 O O . PRO A 1 72 ? -15.227 13.557 -39.939 1.00 69.25 72 PRO A O 1
ATOM 596 N N . ALA A 1 73 ? -14.134 15.320 -40.813 1.00 72.06 73 ALA A N 1
ATOM 597 C CA . ALA A 1 73 ? -14.624 15.118 -42.170 1.00 72.06 73 ALA A CA 1
ATOM 598 C C . ALA A 1 73 ? -14.256 13.706 -42.677 1.00 72.06 73 ALA A C 1
ATOM 600 O O . ALA A 1 73 ? -13.126 13.256 -42.454 1.00 72.06 73 ALA A O 1
ATOM 601 N N . PRO A 1 74 ? -15.177 13.004 -43.365 1.00 72.69 74 PRO A N 1
ATOM 602 C CA . PRO A 1 74 ? -14.895 11.680 -43.899 1.00 72.69 74 PRO A CA 1
ATOM 603 C C . PRO A 1 74 ? -13.743 11.751 -44.913 1.00 72.69 74 PRO A C 1
ATOM 605 O O . PRO A 1 74 ? -13.658 12.716 -45.681 1.00 72.69 74 PRO A O 1
ATOM 608 N N . PRO A 1 75 ? -12.848 10.748 -44.938 1.00 70.75 75 PRO A N 1
ATOM 609 C CA . PRO A 1 75 ? -11.708 10.754 -45.840 1.00 70.75 75 PRO A CA 1
ATOM 610 C C . PRO A 1 75 ? -12.178 10.784 -47.304 1.00 70.75 75 PRO A C 1
ATOM 612 O O . PRO A 1 75 ? -13.172 10.133 -47.649 1.00 70.75 75 PRO A O 1
ATOM 615 N N . PRO A 1 76 ? -11.480 11.525 -48.183 1.00 70.62 76 PRO A N 1
ATOM 616 C CA . PRO A 1 76 ? -11.840 11.602 -49.590 1.00 70.62 76 PRO A CA 1
ATOM 617 C C . PRO A 1 76 ? -11.784 10.209 -50.227 1.00 70.62 76 PRO A C 1
ATOM 619 O O . PRO A 1 76 ? -10.830 9.454 -50.027 1.00 70.62 76 PRO A O 1
ATOM 622 N N . LYS A 1 77 ? -12.816 9.865 -51.006 1.00 61.94 77 LYS A N 1
ATOM 623 C CA . LYS A 1 77 ? -12.866 8.606 -51.759 1.00 61.94 77 LYS A CA 1
ATOM 624 C C . LYS A 1 77 ? -11.703 8.576 -52.755 1.00 61.94 77 LYS A C 1
ATOM 626 O O . LYS A 1 77 ? -11.588 9.462 -53.600 1.00 61.94 77 LYS A O 1
ATOM 631 N N . LEU A 1 78 ? -10.846 7.561 -52.642 1.00 56.53 78 LEU A N 1
ATOM 632 C CA . LEU A 1 78 ? -9.747 7.316 -53.575 1.00 56.53 78 LEU A CA 1
ATOM 633 C C . LEU A 1 78 ? -10.323 7.025 -54.963 1.00 56.53 78 LEU A C 1
ATOM 635 O O . LEU A 1 78 ? -10.951 5.992 -55.183 1.00 56.53 78 LEU A O 1
ATOM 639 N N . VAL A 1 79 ? -10.112 7.950 -55.895 1.00 51.38 79 VAL A N 1
ATOM 640 C CA . VAL A 1 79 ? -10.416 7.743 -57.310 1.00 51.38 79 VAL A CA 1
ATOM 641 C C . VAL A 1 79 ? -9.310 6.860 -57.881 1.00 51.38 79 VAL A C 1
ATOM 643 O O . VAL A 1 79 ? -8.151 7.280 -57.945 1.00 51.38 79 VAL A O 1
ATOM 646 N N . PHE A 1 80 ? -9.646 5.628 -58.261 1.00 51.97 80 PHE A N 1
ATOM 647 C CA . PHE A 1 80 ? -8.736 4.775 -59.018 1.00 51.97 80 PHE A CA 1
ATOM 648 C C . PHE A 1 80 ? -8.480 5.445 -60.369 1.00 51.97 80 PHE A C 1
ATOM 650 O O . PHE A 1 80 ? -9.406 5.693 -61.136 1.00 51.97 80 PHE A O 1
ATOM 657 N N . ARG A 1 81 ? -7.225 5.822 -60.624 1.00 58.62 81 ARG A N 1
ATOM 658 C CA . ARG A 1 81 ? -6.809 6.305 -61.940 1.00 58.62 81 ARG A CA 1
ATOM 659 C C . ARG A 1 81 ? -6.660 5.092 -62.847 1.00 58.62 81 ARG A C 1
ATOM 661 O O . ARG A 1 81 ? -5.739 4.306 -62.636 1.00 58.62 81 ARG A O 1
ATOM 668 N N . ASP A 1 82 ? -7.533 4.967 -63.838 1.00 58.66 82 ASP A N 1
ATOM 669 C CA . ASP A 1 82 ? -7.317 4.046 -64.949 1.00 58.66 82 ASP A CA 1
ATOM 670 C C . ASP A 1 82 ? -6.098 4.536 -65.737 1.00 58.66 82 ASP A C 1
ATOM 672 O O . ASP A 1 82 ? -6.049 5.669 -66.221 1.00 58.66 82 ASP A O 1
ATOM 676 N N . VAL A 1 83 ? -5.048 3.716 -65.760 1.00 65.44 83 VAL A N 1
ATOM 677 C CA . VAL A 1 83 ? -3.790 4.026 -66.441 1.00 65.44 83 VAL A CA 1
ATOM 678 C C . VAL A 1 83 ? -3.805 3.330 -67.796 1.00 65.44 83 VAL A C 1
ATOM 680 O O . VAL A 1 83 ? -3.784 2.101 -67.845 1.00 65.44 83 VAL A O 1
ATOM 683 N N . ASP A 1 84 ? -3.810 4.113 -68.880 1.00 68.94 84 ASP A N 1
ATOM 684 C CA . ASP A 1 84 ? -3.733 3.610 -70.258 1.00 68.94 84 ASP A CA 1
ATOM 685 C C . ASP A 1 84 ? -2.486 2.713 -70.443 1.00 68.94 84 ASP A C 1
ATOM 687 O O . ASP A 1 84 ? -1.354 3.209 -70.350 1.00 68.94 84 ASP A O 1
ATOM 691 N N . PRO A 1 85 ? -2.639 1.409 -70.751 1.00 65.12 85 PRO A N 1
ATOM 692 C CA . PRO A 1 85 ? -1.519 0.465 -70.821 1.00 65.12 85 PRO A CA 1
ATOM 693 C C . PRO A 1 85 ? -0.576 0.713 -72.009 1.00 65.12 85 PRO A C 1
ATOM 695 O O . PRO A 1 85 ? 0.569 0.255 -72.002 1.00 65.12 85 PRO A O 1
ATOM 698 N N . GLU A 1 86 ? -1.018 1.464 -73.019 1.00 71.62 86 GLU A N 1
ATOM 699 C CA . GLU A 1 86 ? -0.217 1.772 -74.207 1.00 71.62 86 GLU A CA 1
ATOM 700 C C . GLU A 1 86 ? 0.837 2.858 -73.965 1.00 71.62 86 GLU A C 1
ATOM 702 O O . GLU A 1 86 ? 1.873 2.857 -74.629 1.00 71.62 86 GLU A O 1
ATOM 707 N N . LYS A 1 87 ? 0.627 3.730 -72.969 1.00 76.31 87 LYS A N 1
ATOM 708 C CA . LYS A 1 87 ? 1.540 4.838 -72.629 1.00 76.31 87 LYS A CA 1
ATOM 709 C C . LYS A 1 87 ? 2.617 4.462 -71.602 1.00 76.31 87 LYS A C 1
ATOM 711 O O . LYS A 1 87 ? 3.399 5.317 -71.195 1.00 76.31 87 LYS A O 1
ATOM 716 N N . LEU A 1 88 ? 2.657 3.204 -71.161 1.00 72.88 88 LEU A N 1
ATOM 717 C CA . LEU A 1 88 ? 3.612 2.716 -70.163 1.00 72.88 88 LEU A CA 1
ATOM 718 C C . LEU A 1 88 ? 4.939 2.291 -70.805 1.00 72.88 88 LEU A C 1
ATOM 720 O O . LEU A 1 88 ? 4.958 1.722 -71.897 1.00 72.88 88 LEU A O 1
ATOM 724 N N . SER A 1 89 ? 6.058 2.512 -70.106 1.00 75.12 89 SER A N 1
ATOM 725 C CA . SER A 1 89 ? 7.360 1.985 -70.540 1.00 75.12 89 SER A CA 1
ATOM 726 C C . SER A 1 89 ? 7.366 0.450 -70.520 1.00 75.12 89 SER A C 1
ATOM 728 O O . SER A 1 89 ? 6.585 -0.166 -69.794 1.00 75.12 89 SER A O 1
ATOM 730 N N . GLU A 1 90 ? 8.249 -0.200 -71.284 1.00 74.38 90 GLU A N 1
ATOM 731 C CA . GLU A 1 90 ? 8.328 -1.673 -71.335 1.00 74.38 90 GLU A CA 1
ATOM 732 C C . GLU A 1 90 ? 8.487 -2.319 -69.950 1.00 74.38 90 GLU A C 1
ATOM 734 O O . GLU A 1 90 ? 7.911 -3.372 -69.678 1.00 74.38 90 GLU A O 1
ATOM 739 N N . ASP A 1 91 ? 9.204 -1.662 -69.037 1.00 69.69 91 ASP A N 1
ATOM 740 C CA . ASP A 1 91 ? 9.359 -2.131 -67.661 1.00 69.69 91 ASP A CA 1
ATOM 741 C C . ASP A 1 91 ? 8.107 -1.918 -66.810 1.00 69.69 91 ASP A C 1
ATOM 743 O O . ASP A 1 91 ? 7.819 -2.731 -65.936 1.00 69.69 91 ASP A O 1
ATOM 747 N N . GLN A 1 92 ? 7.320 -0.879 -67.082 1.00 71.50 92 GLN A N 1
ATOM 748 C CA . GLN A 1 92 ? 6.054 -0.629 -66.393 1.00 71.50 92 GLN A CA 1
ATOM 749 C C . GLN A 1 92 ? 4.918 -1.511 -66.924 1.00 71.50 92 GLN A C 1
ATOM 751 O O . GLN A 1 92 ? 4.073 -1.954 -66.144 1.00 71.50 92 GLN A O 1
ATOM 756 N N . LYS A 1 93 ? 4.939 -1.854 -68.219 1.00 77.00 93 LYS A N 1
ATOM 757 C CA . LYS A 1 93 ? 4.024 -2.832 -68.827 1.00 77.00 93 LYS A CA 1
ATOM 758 C C . LYS A 1 93 ? 4.115 -4.196 -68.144 1.00 77.00 93 LYS A C 1
ATOM 760 O O . LYS A 1 93 ? 3.097 -4.858 -67.976 1.00 77.00 93 LYS A O 1
ATOM 765 N N . LYS A 1 94 ? 5.295 -4.584 -67.639 1.00 75.31 94 LYS A N 1
ATOM 766 C CA . LYS A 1 94 ? 5.480 -5.832 -66.870 1.00 75.31 94 LYS A CA 1
ATOM 767 C C . LYS A 1 94 ? 4.689 -5.867 -65.559 1.00 75.31 94 LYS A C 1
ATOM 769 O O . LYS A 1 94 ? 4.513 -6.962 -65.024 1.00 75.31 94 LYS A O 1
ATOM 774 N N . PHE A 1 95 ? 4.221 -4.722 -65.055 1.00 74.69 95 PHE A N 1
ATOM 775 C CA . PHE A 1 95 ? 3.444 -4.598 -63.818 1.00 74.69 95 PHE A CA 1
ATOM 776 C C . PHE A 1 95 ? 1.977 -4.202 -64.052 1.00 74.69 95 PHE A C 1
ATOM 778 O O . PHE A 1 95 ? 1.174 -4.289 -63.122 1.00 74.69 95 PHE A O 1
ATOM 785 N N . ALA A 1 96 ? 1.605 -3.770 -65.258 1.00 73.00 96 ALA A N 1
ATOM 786 C CA . ALA A 1 96 ? 0.223 -3.438 -65.592 1.00 73.00 96 ALA A CA 1
ATOM 787 C C . ALA A 1 96 ? -0.668 -4.696 -65.535 1.00 73.00 96 ALA A C 1
ATOM 789 O O . ALA A 1 96 ? -0.251 -5.771 -65.957 1.00 73.00 96 ALA A O 1
ATOM 790 N N . GLY A 1 97 ? -1.871 -4.582 -64.962 1.00 71.75 97 GLY A N 1
ATOM 791 C CA . GLY A 1 97 ? -2.841 -5.686 -64.852 1.00 71.75 97 GLY A CA 1
ATOM 792 C C . GLY A 1 97 ? -2.516 -6.785 -63.829 1.00 71.75 97 GLY A C 1
ATOM 793 O O . GLY A 1 97 ? -3.342 -7.663 -63.611 1.00 71.75 97 GLY A O 1
ATOM 794 N N . LYS A 1 98 ? -1.351 -6.732 -63.172 1.00 80.56 98 LYS A N 1
ATOM 795 C CA . LYS A 1 98 ? -0.926 -7.736 -62.186 1.00 80.56 98 LYS A CA 1
ATOM 796 C C . LYS A 1 98 ? -1.358 -7.385 -60.768 1.00 80.56 98 LYS A C 1
ATOM 798 O O . LYS A 1 98 ? -1.336 -6.212 -60.371 1.00 80.56 98 LYS A O 1
ATOM 803 N N . SER A 1 99 ? -1.693 -8.407 -59.985 1.00 78.19 99 SER A N 1
ATOM 804 C CA . SER A 1 99 ? -1.985 -8.258 -58.554 1.00 78.19 99 SER A CA 1
ATOM 805 C C . SER A 1 99 ? -0.745 -7.768 -57.796 1.00 78.19 99 SER A C 1
ATOM 807 O O . SER A 1 99 ? 0.385 -7.993 -58.229 1.00 78.19 99 SER A O 1
ATOM 809 N N . LEU A 1 100 ? -0.928 -7.109 -56.645 1.00 74.44 100 LEU A N 1
ATOM 810 C CA . LEU A 1 100 ? 0.182 -6.635 -55.805 1.00 74.44 100 LEU A CA 1
ATOM 811 C C . LEU A 1 100 ? 1.188 -7.761 -55.506 1.00 74.44 100 LEU A C 1
ATOM 813 O O . LEU A 1 100 ? 2.393 -7.568 -55.632 1.00 74.44 100 LEU A O 1
ATOM 817 N N . PHE A 1 101 ? 0.674 -8.960 -55.229 1.00 72.94 101 PHE A N 1
ATOM 818 C CA . PHE A 1 101 ? 1.478 -10.153 -54.979 1.00 72.94 101 PHE A CA 1
ATOM 819 C C . PHE A 1 101 ? 2.360 -10.547 -56.177 1.00 72.94 101 PHE A C 1
ATOM 821 O O . PHE A 1 101 ? 3.539 -10.861 -56.024 1.00 72.94 101 PHE A O 1
ATOM 828 N N . GLU A 1 102 ? 1.820 -10.488 -57.393 1.00 75.56 102 GLU A N 1
ATOM 829 C CA . GLU A 1 102 ? 2.562 -10.818 -58.615 1.00 75.56 102 GLU A CA 1
ATOM 830 C C . GLU A 1 102 ? 3.635 -9.771 -58.925 1.00 75.56 102 GLU A C 1
ATOM 832 O O . GLU A 1 102 ? 4.727 -10.114 -59.384 1.00 75.56 102 GLU A O 1
ATOM 837 N N . LYS A 1 103 ? 3.351 -8.494 -58.639 1.00 81.19 103 LYS A N 1
ATOM 838 C CA . LYS A 1 103 ? 4.337 -7.411 -58.752 1.00 81.19 103 LYS A CA 1
ATOM 839 C C . LYS A 1 103 ? 5.511 -7.653 -57.804 1.00 81.19 103 LYS A C 1
ATOM 841 O O . LYS A 1 103 ? 6.662 -7.570 -58.237 1.00 81.19 103 LYS A O 1
ATOM 846 N N . ASP A 1 104 ? 5.229 -8.022 -56.557 1.00 74.69 104 ASP A N 1
ATOM 847 C CA . ASP A 1 104 ? 6.257 -8.321 -55.559 1.00 74.69 104 ASP A CA 1
ATOM 848 C C . ASP A 1 104 ? 7.110 -9.530 -55.960 1.00 74.69 104 ASP A C 1
ATOM 850 O O . ASP A 1 104 ? 8.339 -9.475 -55.876 1.00 74.69 104 ASP A O 1
ATOM 854 N N . MET A 1 105 ? 6.498 -10.588 -56.498 1.00 82.12 105 MET A N 1
ATOM 855 C CA . MET A 1 105 ? 7.230 -11.760 -56.989 1.00 82.12 105 MET A CA 1
ATOM 856 C C . MET A 1 105 ? 8.200 -11.428 -58.131 1.00 82.12 105 MET A C 1
ATOM 858 O O . MET A 1 105 ? 9.336 -11.916 -58.138 1.00 82.12 105 MET A O 1
ATOM 862 N N . ILE A 1 106 ? 7.79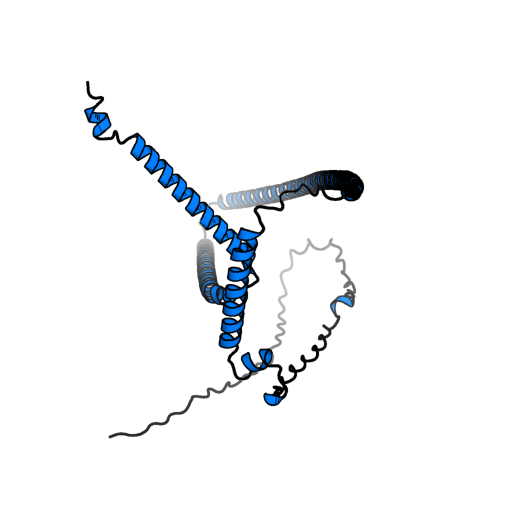8 -10.560 -59.065 1.00 81.94 106 ILE A N 1
ATOM 863 C CA . ILE A 1 106 ? 8.660 -10.085 -60.162 1.00 81.94 106 ILE A CA 1
ATOM 864 C C . ILE A 1 106 ? 9.835 -9.264 -59.617 1.00 81.94 106 ILE A C 1
ATOM 866 O O . ILE A 1 106 ? 10.972 -9.423 -60.063 1.00 81.94 106 ILE A O 1
ATOM 870 N N . ILE A 1 107 ? 9.594 -8.416 -58.616 1.00 80.31 107 ILE A N 1
ATOM 871 C CA . ILE A 1 107 ? 10.648 -7.616 -57.976 1.00 80.31 107 ILE A CA 1
ATOM 872 C C . ILE A 1 107 ? 11.641 -8.515 -57.226 1.00 80.31 107 ILE A C 1
ATOM 874 O O . ILE A 1 107 ? 12.854 -8.309 -57.326 1.00 80.31 107 ILE A O 1
ATOM 878 N N . ILE A 1 108 ? 11.156 -9.517 -56.489 1.00 78.75 108 ILE A N 1
ATOM 879 C CA . ILE A 1 108 ? 11.994 -10.448 -55.719 1.00 78.75 108 ILE A CA 1
ATOM 880 C C . ILE A 1 108 ? 12.897 -11.256 -56.656 1.00 78.75 108 ILE A C 1
ATOM 882 O O . ILE A 1 108 ? 14.110 -11.307 -56.449 1.00 78.75 108 ILE A O 1
ATOM 886 N N . THR A 1 109 ? 12.334 -11.824 -57.721 1.00 82.62 109 THR A N 1
ATOM 887 C CA . THR A 1 109 ? 13.093 -12.602 -58.717 1.00 82.62 109 THR A CA 1
ATOM 888 C C . THR A 1 109 ? 14.106 -11.743 -59.478 1.00 82.62 109 THR A C 1
ATOM 890 O O . THR A 1 109 ? 15.266 -12.141 -59.641 1.00 82.62 109 THR A O 1
ATOM 893 N N . ALA A 1 110 ? 13.738 -10.515 -59.857 1.00 81.00 110 ALA A N 1
ATOM 894 C CA . ALA A 1 110 ? 14.673 -9.559 -60.450 1.00 81.00 110 ALA A CA 1
ATOM 895 C C . ALA A 1 110 ? 15.836 -9.219 -59.496 1.00 81.00 110 ALA A C 1
ATOM 897 O O . ALA A 1 110 ? 16.997 -9.199 -59.908 1.00 81.00 110 ALA A O 1
ATOM 898 N N . ARG A 1 111 ? 15.565 -9.027 -58.198 1.00 79.94 111 ARG A N 1
ATOM 899 C CA . ARG A 1 111 ? 16.609 -8.772 -57.189 1.00 79.94 111 ARG A CA 1
ATOM 900 C C . ARG A 1 111 ? 17.526 -9.974 -56.974 1.00 79.94 111 ARG A C 1
ATOM 902 O O . ARG A 1 111 ? 18.740 -9.792 -56.875 1.00 79.94 111 ARG A O 1
ATOM 909 N N . GLN A 1 112 ? 16.975 -11.184 -56.939 1.00 78.12 112 GLN A N 1
ATOM 910 C CA . GLN A 1 112 ? 17.757 -12.410 -56.777 1.00 78.12 112 GLN A CA 1
ATOM 911 C C . GLN A 1 112 ? 18.714 -12.624 -57.960 1.00 78.12 112 GLN A C 1
ATOM 913 O O . GLN A 1 112 ? 19.907 -12.849 -57.745 1.00 78.12 112 GLN A O 1
ATOM 918 N N . SER A 1 113 ? 18.250 -12.428 -59.199 1.00 75.81 113 SER A N 1
ATOM 919 C CA . SER A 1 113 ? 19.113 -12.535 -60.389 1.00 75.81 113 SER A CA 1
ATOM 920 C C . SER A 1 113 ? 20.231 -11.477 -60.423 1.00 75.81 113 SER A C 1
ATOM 922 O O . SER A 1 113 ? 21.366 -11.782 -60.795 1.00 75.81 113 SER A O 1
ATOM 924 N N . MET A 1 114 ? 19.961 -10.254 -59.955 1.00 70.81 114 MET A N 1
ATOM 925 C CA . MET A 1 114 ? 20.968 -9.191 -59.811 1.00 70.81 114 MET A CA 1
ATOM 926 C C . MET A 1 114 ? 22.009 -9.511 -58.727 1.00 70.81 114 MET A C 1
ATOM 928 O O . MET A 1 114 ? 23.198 -9.239 -58.913 1.00 70.81 114 MET A O 1
ATOM 932 N N . SER A 1 115 ? 21.594 -10.112 -57.605 1.00 65.81 115 SER A N 1
ATOM 933 C CA . SER A 1 115 ? 22.527 -10.551 -56.556 1.00 65.81 115 SER A CA 1
ATOM 934 C C . SER A 1 115 ? 23.423 -11.707 -57.005 1.00 65.81 115 SER A C 1
ATOM 936 O O . SER A 1 115 ? 24.616 -11.694 -56.700 1.00 65.81 115 SER A O 1
ATOM 938 N N . ALA A 1 116 ? 22.894 -12.643 -57.803 1.00 64.19 116 ALA A N 1
ATOM 939 C CA . ALA A 1 116 ? 23.667 -13.747 -58.363 1.00 64.19 116 ALA A CA 1
ATOM 940 C C . ALA A 1 116 ? 24.762 -13.234 -59.315 1.00 64.19 116 ALA A C 1
ATOM 942 O O . ALA A 1 116 ? 25.938 -13.548 -59.123 1.00 64.19 116 ALA A O 1
ATOM 943 N N . LYS A 1 117 ? 24.413 -12.325 -60.240 1.00 63.97 117 LYS A N 1
ATOM 944 C CA . LYS A 1 117 ? 25.365 -11.709 -61.184 1.00 63.97 117 LYS A CA 1
ATOM 945 C C . LYS A 1 117 ? 26.451 -10.873 -60.491 1.00 63.97 117 LYS A C 1
ATOM 947 O O . LYS A 1 117 ? 27.615 -10.939 -60.878 1.00 63.97 117 LYS A O 1
ATOM 952 N N . ARG A 1 118 ? 26.108 -10.130 -59.427 1.00 59.00 118 ARG A N 1
ATOM 953 C CA . ARG A 1 118 ? 27.097 -9.396 -58.605 1.00 59.00 118 ARG A CA 1
ATOM 954 C C . ARG A 1 118 ? 28.035 -10.322 -57.830 1.00 59.00 118 ARG A C 1
ATOM 956 O O . ARG A 1 118 ? 29.174 -9.943 -57.572 1.00 59.00 118 ARG A O 1
ATOM 963 N N . SER A 1 119 ? 27.577 -11.510 -57.438 1.00 58.03 119 SER A N 1
ATOM 964 C CA . SER A 1 119 ? 28.399 -12.461 -56.685 1.00 58.03 119 SER A CA 1
ATOM 965 C C . SER A 1 119 ? 29.454 -13.162 -57.553 1.00 58.03 119 SER A C 1
ATOM 967 O O . SER A 1 119 ? 30.545 -13.447 -57.059 1.00 58.03 119 SER A O 1
ATOM 969 N N . GLU A 1 120 ? 29.181 -13.361 -58.847 1.00 58.47 120 GLU A N 1
ATOM 970 C CA . GLU A 1 120 ? 30.146 -13.914 -59.806 1.00 58.47 120 GLU A CA 1
ATOM 971 C C . GLU A 1 120 ? 31.181 -12.882 -60.267 1.00 58.47 120 GLU A C 1
ATOM 973 O O . GLU A 1 120 ? 32.371 -13.200 -60.316 1.00 58.47 120 GLU A O 1
ATOM 978 N N . SER A 1 121 ? 30.779 -11.629 -60.520 1.00 56.78 121 SER A N 1
ATOM 979 C CA . SER A 1 121 ? 31.735 -10.568 -60.876 1.00 56.78 121 SER A CA 1
ATOM 980 C C . SER A 1 121 ? 32.638 -10.184 -59.697 1.00 56.78 121 SER A C 1
ATOM 982 O O . SER A 1 121 ? 33.852 -10.057 -59.852 1.00 56.78 121 SER A O 1
ATOM 984 N N . ALA A 1 122 ? 32.092 -10.134 -58.476 1.00 55.47 122 ALA A N 1
ATOM 985 C CA . ALA A 1 122 ? 32.863 -9.841 -57.268 1.00 55.47 122 ALA A CA 1
ATOM 986 C C . ALA A 1 122 ? 33.853 -10.952 -56.869 1.00 55.47 122 ALA A C 1
ATOM 988 O O . ALA A 1 122 ? 34.719 -10.704 -56.029 1.00 55.47 122 ALA A O 1
ATOM 989 N N . ARG A 1 123 ? 33.745 -12.170 -57.420 1.00 53.31 123 ARG A N 1
ATOM 990 C CA . ARG A 1 123 ? 34.740 -13.239 -57.215 1.00 53.31 123 ARG A CA 1
ATOM 991 C C . ARG A 1 123 ? 35.905 -13.154 -58.204 1.00 53.31 123 ARG A C 1
ATOM 993 O O . ARG A 1 123 ? 37.003 -13.560 -57.838 1.00 53.31 123 ARG A O 1
ATOM 1000 N N . LYS A 1 124 ? 35.699 -12.580 -59.394 1.00 53.19 124 LYS A N 1
ATOM 1001 C CA . LYS A 1 124 ? 36.754 -12.403 -60.408 1.00 53.19 124 LYS A CA 1
ATOM 1002 C C . LYS A 1 124 ? 37.598 -11.139 -60.180 1.00 53.19 124 LYS A C 1
ATOM 1004 O O . LYS A 1 124 ? 38.808 -11.191 -60.360 1.00 53.19 124 LYS A O 1
ATOM 1009 N N . ASP A 1 125 ? 37.015 -10.068 -59.637 1.00 52.56 125 ASP A N 1
ATOM 1010 C CA . ASP A 1 125 ? 37.739 -8.799 -59.412 1.00 52.56 125 ASP A CA 1
ATOM 1011 C C . ASP A 1 125 ? 38.500 -8.710 -58.072 1.00 52.56 125 ASP A C 1
ATOM 1013 O O . ASP A 1 125 ? 39.296 -7.793 -57.852 1.00 52.56 125 ASP A O 1
ATOM 1017 N N . LYS A 1 126 ? 38.304 -9.666 -57.152 1.00 50.59 126 LYS A N 1
ATOM 1018 C CA . LYS A 1 126 ? 38.928 -9.641 -55.812 1.00 50.59 126 LYS A CA 1
ATOM 1019 C C . LYS A 1 126 ? 40.374 -10.137 -55.753 1.00 50.59 126 LYS A C 1
ATOM 1021 O O . LYS A 1 126 ? 40.989 -10.018 -54.694 1.00 50.59 126 LYS A O 1
ATOM 1026 N N . ILE A 1 127 ? 40.931 -10.650 -56.851 1.00 52.44 127 ILE A N 1
ATOM 1027 C CA . ILE A 1 127 ? 42.323 -11.128 -56.887 1.00 52.44 127 ILE A CA 1
ATOM 1028 C C . ILE A 1 127 ? 43.318 -9.981 -57.171 1.00 52.44 127 ILE A C 1
ATOM 1030 O O . ILE A 1 127 ? 44.474 -10.081 -56.775 1.00 52.44 127 ILE A O 1
ATOM 1034 N N . HIS A 1 128 ? 42.882 -8.836 -57.723 1.00 51.66 128 HIS A N 1
ATOM 1035 C CA . HIS A 1 128 ? 43.807 -7.764 -58.141 1.00 51.66 128 HIS A CA 1
ATOM 1036 C C . HIS A 1 128 ? 43.688 -6.406 -57.428 1.00 51.66 128 HIS A C 1
ATOM 1038 O O . HIS A 1 128 ? 44.410 -5.481 -57.788 1.00 51.66 128 HIS A O 1
ATOM 1044 N N . LYS A 1 129 ? 42.852 -6.245 -56.393 1.00 52.94 129 LYS A N 1
ATOM 1045 C CA . LYS A 1 129 ? 42.715 -4.948 -55.690 1.00 52.94 129 LYS A CA 1
ATOM 1046 C C . LYS A 1 129 ? 42.731 -5.060 -54.165 1.00 52.94 129 LYS A C 1
ATOM 1048 O O . LYS A 1 129 ? 41.819 -4.611 -53.480 1.00 52.94 129 LYS A O 1
ATOM 1053 N N . ARG A 1 130 ? 43.807 -5.632 -53.620 1.00 51.31 130 ARG A N 1
ATOM 1054 C CA . ARG A 1 130 ? 44.275 -5.309 -52.260 1.00 51.31 130 ARG A CA 1
ATOM 1055 C C . ARG A 1 130 ? 45.517 -4.428 -52.365 1.00 51.31 130 ARG A C 1
ATOM 1057 O O . ARG A 1 130 ? 46.611 -4.845 -52.011 1.00 51.31 130 ARG A O 1
ATOM 1064 N N . ILE A 1 131 ? 45.341 -3.224 -52.896 1.00 53.16 131 ILE A N 1
ATOM 1065 C CA . ILE A 1 131 ? 46.307 -2.141 -52.716 1.00 53.16 131 ILE A CA 1
ATOM 1066 C C . ILE A 1 131 ? 45.719 -1.260 -51.615 1.00 53.16 131 ILE A C 1
ATOM 1068 O O . ILE A 1 131 ? 44.558 -0.866 -51.680 1.00 53.16 131 ILE A O 1
ATOM 1072 N N . HIS A 1 132 ? 46.498 -1.065 -50.556 1.00 56.88 132 HIS A N 1
ATOM 1073 C CA . HIS A 1 132 ? 46.183 -0.229 -49.405 1.00 56.88 132 HIS A CA 1
ATOM 1074 C C . HIS A 1 132 ? 45.853 1.211 -49.830 1.00 56.88 132 HIS A C 1
ATOM 1076 O O . HIS A 1 132 ? 46.746 2.045 -49.938 1.00 56.88 132 HIS A O 1
ATOM 1082 N N . GLU A 1 133 ? 44.575 1.538 -49.989 1.00 60.38 133 GLU A N 1
ATOM 1083 C CA . GLU A 1 133 ? 44.115 2.922 -49.896 1.00 60.38 133 GLU A CA 1
ATOM 1084 C C . GLU A 1 133 ? 43.777 3.191 -48.429 1.00 60.38 133 GLU A C 1
ATOM 1086 O O . GLU A 1 133 ? 42.671 2.928 -47.954 1.00 60.38 133 GLU A O 1
ATOM 1091 N N . GLN A 1 134 ? 44.771 3.656 -47.667 1.00 62.19 134 GLN A N 1
ATOM 1092 C CA . GLN A 1 134 ? 44.448 4.363 -46.433 1.00 62.19 134 GLN A CA 1
ATOM 1093 C C . GLN A 1 134 ? 43.705 5.648 -46.824 1.00 62.19 134 GLN A C 1
ATOM 1095 O O . GLN A 1 134 ? 44.150 6.337 -47.747 1.00 62.19 134 GLN A O 1
ATOM 1100 N N . PRO A 1 135 ? 42.578 5.980 -46.171 1.00 59.72 135 PRO A N 1
ATOM 1101 C CA . PRO A 1 135 ? 41.861 7.207 -46.474 1.00 59.72 135 PRO A CA 1
ATOM 1102 C C . PRO A 1 135 ? 42.781 8.429 -46.278 1.00 59.72 135 PRO A C 1
ATOM 1104 O O . PRO A 1 135 ? 43.701 8.382 -45.458 1.00 59.72 135 PRO A O 1
ATOM 1107 N N . PRO A 1 136 ? 42.568 9.527 -47.025 1.00 60.75 136 PRO A N 1
ATOM 1108 C CA . PRO A 1 136 ? 43.461 10.684 -47.019 1.00 60.75 136 PRO A CA 1
ATOM 1109 C C . PRO A 1 136 ? 43.753 11.213 -45.604 1.00 60.75 136 PRO A C 1
ATOM 1111 O O . PRO A 1 136 ? 42.845 11.356 -44.788 1.00 60.75 136 PRO A O 1
ATOM 1114 N N . ASN A 1 137 ? 45.014 11.572 -45.330 1.00 57.88 137 ASN A N 1
ATOM 1115 C CA . ASN A 1 137 ? 45.525 12.019 -44.019 1.00 57.88 137 ASN A CA 1
ATOM 1116 C C . ASN A 1 137 ? 44.711 13.174 -43.371 1.00 57.88 137 ASN A C 1
ATOM 1118 O O . ASN A 1 137 ? 44.629 13.282 -42.149 1.00 57.88 137 ASN A O 1
ATOM 1122 N N . MET A 1 138 ? 44.030 13.998 -44.177 1.00 56.44 138 MET A N 1
ATOM 1123 C CA . MET A 1 138 ? 43.103 15.045 -43.711 1.00 56.44 138 MET A CA 1
ATOM 1124 C C . MET A 1 138 ? 41.943 14.491 -42.867 1.00 56.44 138 MET A C 1
ATOM 1126 O O . MET A 1 138 ? 41.569 15.092 -41.861 1.00 56.44 138 MET A O 1
ATOM 1130 N N . PHE A 1 139 ? 41.434 13.305 -43.211 1.00 55.72 139 PHE A N 1
ATOM 1131 C CA . PHE A 1 139 ? 40.334 12.657 -42.500 1.00 55.72 139 PHE A CA 1
ATOM 1132 C C . PHE A 1 139 ? 40.733 12.297 -41.064 1.00 55.72 139 PHE A C 1
ATOM 1134 O O . PHE A 1 139 ? 39.959 12.493 -40.136 1.00 55.72 139 PHE A O 1
ATOM 1141 N N . TYR A 1 140 ? 41.977 11.856 -40.850 1.00 60.91 140 TYR A N 1
ATOM 1142 C CA . TYR A 1 140 ? 42.490 11.508 -39.523 1.00 60.91 140 TYR A CA 1
ATOM 1143 C C . TYR A 1 140 ? 42.779 12.727 -38.637 1.00 60.91 140 TYR A C 1
ATOM 1145 O O . TYR A 1 140 ? 42.730 12.610 -37.410 1.00 60.91 140 TYR A O 1
ATOM 1153 N N . ARG A 1 141 ? 43.068 13.896 -39.224 1.00 66.19 141 ARG A N 1
ATOM 1154 C CA . ARG A 1 141 ? 43.261 15.146 -38.473 1.00 66.19 141 ARG A CA 1
ATOM 1155 C C . ARG A 1 141 ? 41.927 15.694 -37.966 1.00 66.19 141 ARG A C 1
ATOM 1157 O O . ARG A 1 141 ? 41.793 15.943 -36.770 1.00 66.19 141 ARG A O 1
ATOM 1164 N N . GLU A 1 142 ? 40.924 15.766 -38.838 1.00 75.75 142 GLU A N 1
ATOM 1165 C CA . GLU A 1 142 ? 39.564 16.171 -38.463 1.00 75.75 142 GLU A CA 1
ATOM 1166 C C . GLU A 1 142 ? 38.900 15.169 -37.505 1.00 75.75 142 GLU A C 1
ATOM 1168 O O . GLU A 1 142 ? 38.192 15.566 -36.581 1.00 75.75 142 GLU A O 1
ATOM 1173 N N . GLU A 1 143 ? 39.146 13.863 -37.667 1.00 76.69 143 GLU A N 1
ATOM 1174 C CA . GLU A 1 143 ? 38.640 12.839 -36.744 1.00 76.69 143 GLU A CA 1
ATOM 1175 C C . GLU A 1 143 ? 39.224 13.014 -35.333 1.00 76.69 143 GLU A C 1
ATOM 1177 O O . GLU A 1 143 ? 38.491 12.896 -34.350 1.00 76.69 143 GLU A O 1
ATOM 1182 N N . LYS A 1 144 ? 40.518 13.351 -35.212 1.00 79.81 144 LYS A N 1
ATOM 1183 C CA . LYS A 1 144 ? 41.153 13.654 -33.918 1.00 79.81 144 LYS A CA 1
ATOM 1184 C C . LYS A 1 144 ? 40.542 14.893 -33.267 1.00 79.81 144 LYS A C 1
ATOM 1186 O O . LYS A 1 144 ? 40.248 14.861 -32.075 1.00 79.81 144 LYS A O 1
ATOM 1191 N N . GLU A 1 145 ? 40.288 15.952 -34.031 1.00 85.38 145 GLU A N 1
ATOM 1192 C CA . GLU A 1 145 ? 39.618 17.156 -33.523 1.00 85.38 145 GLU A CA 1
ATOM 1193 C C . GLU A 1 145 ? 38.178 16.860 -33.080 1.00 85.38 145 GLU A C 1
ATOM 1195 O O . GLU A 1 145 ? 37.777 17.244 -31.979 1.00 85.38 145 GLU A O 1
ATOM 1200 N N . ARG A 1 146 ? 37.419 16.080 -33.865 1.00 83.50 146 ARG A N 1
ATOM 1201 C CA . ARG A 1 146 ? 36.082 15.599 -33.474 1.00 83.50 146 ARG A CA 1
ATOM 1202 C C . ARG A 1 146 ? 36.124 14.772 -32.189 1.00 83.50 146 ARG A C 1
ATOM 1204 O O . ARG A 1 146 ? 35.236 14.911 -31.348 1.00 83.50 146 ARG A O 1
ATOM 1211 N N . GLN A 1 147 ? 37.133 13.921 -32.015 1.00 86.00 147 GLN A N 1
ATOM 1212 C CA . GLN A 1 147 ? 37.307 13.129 -30.796 1.00 86.00 147 GLN A CA 1
ATOM 1213 C C . GLN A 1 147 ? 37.631 14.003 -29.579 1.00 86.00 147 GLN A C 1
ATOM 1215 O O . GLN A 1 147 ? 37.045 13.784 -28.520 1.00 86.00 147 GLN A O 1
ATOM 1220 N N . ILE A 1 148 ? 38.487 15.018 -29.727 1.00 90.50 148 ILE A N 1
ATOM 1221 C CA . ILE A 1 148 ? 38.797 15.978 -28.655 1.00 90.50 148 ILE A CA 1
ATOM 1222 C C . ILE A 1 148 ? 37.533 16.748 -28.253 1.00 90.50 148 ILE A C 1
ATOM 1224 O O . ILE A 1 148 ? 37.187 16.774 -27.073 1.00 90.50 148 ILE A O 1
ATOM 1228 N N . GLN A 1 149 ? 36.773 17.271 -29.220 1.00 89.88 149 GLN A N 1
ATOM 1229 C CA . GLN A 1 149 ? 35.525 17.994 -28.948 1.00 89.88 149 GLN A CA 1
ATOM 1230 C C . GLN A 1 149 ? 34.465 17.111 -28.272 1.00 89.88 149 GLN A C 1
ATOM 1232 O O . GLN A 1 149 ? 33.763 17.564 -27.366 1.00 89.88 149 GLN A O 1
ATOM 1237 N N . ARG A 1 150 ? 34.337 15.840 -28.681 1.00 90.81 150 ARG A N 1
ATOM 1238 C CA . ARG A 1 150 ? 33.456 14.872 -28.004 1.00 90.81 150 ARG A CA 1
ATOM 1239 C C . ARG A 1 150 ? 33.913 14.624 -26.569 1.00 90.81 150 ARG A C 1
ATOM 1241 O O . ARG A 1 150 ? 33.096 14.693 -25.660 1.00 90.81 150 ARG A O 1
ATOM 1248 N N . ALA A 1 151 ? 35.211 14.417 -26.353 1.00 93.44 151 ALA A N 1
ATOM 1249 C CA . ALA A 1 151 ? 35.762 14.201 -25.020 1.00 93.44 151 ALA A CA 1
ATOM 1250 C C . ALA A 1 151 ? 35.575 15.423 -24.098 1.00 93.44 151 ALA A C 1
ATOM 1252 O O . ALA A 1 151 ? 35.325 15.256 -22.904 1.00 93.44 151 ALA A O 1
ATOM 1253 N N . GLU A 1 152 ? 35.667 16.645 -24.624 1.00 94.06 152 GLU A N 1
ATOM 1254 C CA . GLU A 1 152 ? 35.388 17.877 -23.877 1.00 94.06 152 GLU A CA 1
ATOM 1255 C C . GLU A 1 152 ? 33.908 18.013 -23.507 1.00 94.06 152 GLU A C 1
ATOM 1257 O O . GLU A 1 152 ? 33.599 18.286 -22.342 1.00 94.06 152 GLU A O 1
ATOM 1262 N N . LYS A 1 153 ? 32.995 17.748 -24.452 1.00 93.19 153 LYS A N 1
ATOM 1263 C CA . LYS A 1 153 ? 31.547 17.709 -24.184 1.00 93.19 153 LYS A CA 1
ATOM 1264 C C . LYS A 1 153 ? 31.208 16.664 -23.124 1.00 93.19 153 LYS A C 1
ATOM 1266 O O . LYS A 1 153 ? 30.579 17.000 -22.124 1.00 93.19 153 LYS A O 1
ATOM 1271 N N . ASP A 1 154 ? 31.741 15.452 -23.252 1.00 94.12 154 ASP A N 1
ATOM 1272 C CA . ASP A 1 154 ? 31.544 14.381 -22.274 1.00 94.12 154 ASP A CA 1
ATOM 1273 C C . ASP A 1 154 ? 32.069 14.767 -20.883 1.00 94.12 154 ASP A C 1
ATOM 1275 O O . ASP A 1 154 ? 31.451 14.461 -19.859 1.00 94.12 154 ASP A O 1
ATOM 1279 N N . ARG A 1 155 ? 33.218 15.454 -20.804 1.00 95.25 155 ARG A N 1
ATOM 1280 C CA . ARG A 1 155 ? 33.751 15.967 -19.530 1.00 95.25 155 ARG A CA 1
ATOM 1281 C C . ARG A 1 155 ? 32.817 17.007 -18.919 1.00 95.25 155 ARG A C 1
ATOM 1283 O O . ARG A 1 155 ? 32.559 16.943 -17.715 1.00 95.25 155 ARG A O 1
ATOM 1290 N N . HIS A 1 156 ? 32.311 17.938 -19.722 1.00 94.56 156 HIS A N 1
ATOM 1291 C CA . HIS A 1 156 ? 31.376 18.964 -19.273 1.00 94.56 156 HIS A CA 1
ATOM 1292 C C . HIS A 1 156 ? 30.059 18.352 -18.772 1.00 94.56 156 HIS A C 1
ATOM 1294 O O . HIS A 1 156 ? 29.607 18.669 -17.665 1.00 94.56 156 HIS A O 1
ATOM 1300 N N . ASP A 1 157 ? 29.503 17.395 -19.510 1.00 93.69 157 ASP A N 1
ATOM 1301 C CA . ASP A 1 157 ? 28.264 16.706 -19.152 1.00 93.69 157 ASP A CA 1
ATOM 1302 C C . ASP A 1 157 ? 28.419 15.909 -17.855 1.00 93.69 157 ASP A C 1
ATOM 1304 O O . ASP A 1 157 ? 27.594 16.032 -16.944 1.00 93.69 157 ASP A O 1
ATOM 1308 N N . ARG A 1 158 ? 29.549 15.209 -17.677 1.00 95.88 158 ARG A N 1
ATOM 1309 C CA . ARG A 1 158 ? 29.882 14.534 -16.409 1.00 95.88 158 ARG A CA 1
ATOM 1310 C C . ARG A 1 158 ? 29.968 15.508 -15.233 1.00 95.88 158 ARG A C 1
ATOM 1312 O O . ARG A 1 158 ? 29.600 15.154 -14.109 1.00 95.88 158 ARG A O 1
ATOM 1319 N N . ILE A 1 159 ? 30.472 16.728 -15.439 1.00 96.25 159 ILE A N 1
ATOM 1320 C CA . ILE A 1 159 ? 30.525 17.758 -14.387 1.00 96.25 159 ILE A CA 1
ATOM 1321 C C . ILE A 1 159 ? 29.111 18.232 -14.031 1.00 96.25 159 ILE A C 1
ATOM 1323 O O . ILE A 1 159 ? 28.789 18.342 -12.841 1.00 96.25 159 ILE A O 1
ATOM 1327 N N . LEU A 1 160 ? 28.261 18.489 -15.028 1.00 95.19 160 LEU A N 1
ATOM 1328 C CA . LEU A 1 160 ? 26.867 18.886 -14.818 1.00 95.19 160 LEU A CA 1
ATOM 1329 C C . LEU A 1 160 ? 26.066 17.801 -14.096 1.00 95.19 160 LEU A C 1
ATOM 1331 O O . LEU A 1 160 ? 25.360 18.097 -13.130 1.00 95.19 160 LEU A O 1
ATOM 1335 N N . GLU A 1 161 ? 26.222 16.546 -14.500 1.00 96.44 161 GLU A N 1
ATOM 1336 C CA . GLU A 1 161 ? 25.563 15.405 -13.871 1.00 96.44 161 GLU A CA 1
ATOM 1337 C C . GLU A 1 161 ? 26.000 15.245 -12.408 1.00 96.44 161 GLU A C 1
ATOM 1339 O O . GLU A 1 161 ? 25.164 15.175 -11.503 1.00 96.44 161 GLU A O 1
ATOM 1344 N N . LYS A 1 162 ? 27.309 15.334 -12.125 1.00 96.75 162 LYS A N 1
ATOM 1345 C CA . LYS A 1 162 ? 27.825 15.342 -10.744 1.00 96.75 162 LYS A CA 1
ATOM 1346 C C . LYS A 1 162 ? 27.245 16.491 -9.915 1.00 96.75 162 LYS A C 1
ATOM 1348 O O . LYS A 1 162 ? 26.954 16.295 -8.730 1.00 96.75 162 LYS A O 1
ATOM 1353 N N . LYS A 1 163 ? 27.069 17.686 -10.493 1.00 95.94 163 LYS A N 1
ATOM 1354 C CA . LYS A 1 163 ? 26.424 18.825 -9.814 1.00 95.94 163 LYS A CA 1
ATOM 1355 C C . LYS A 1 163 ? 24.949 18.533 -9.514 1.00 95.94 163 LYS A C 1
ATOM 1357 O O . LYS A 1 163 ? 24.538 18.745 -8.371 1.00 95.94 163 LYS A O 1
ATOM 1362 N N . LYS A 1 164 ? 24.189 17.990 -10.474 1.00 95.62 164 LYS A N 1
ATOM 1363 C CA . LYS A 1 164 ? 22.781 17.587 -10.286 1.00 95.62 164 LYS A CA 1
ATOM 1364 C C . LYS A 1 164 ? 22.638 16.554 -9.167 1.00 95.62 164 LYS A C 1
ATOM 1366 O O . LYS A 1 164 ? 21.926 16.807 -8.197 1.00 95.62 164 LYS A O 1
ATOM 1371 N N . ILE A 1 165 ? 23.429 15.479 -9.203 1.00 96.50 165 ILE A N 1
ATOM 1372 C CA . ILE A 1 165 ? 23.428 14.432 -8.167 1.00 96.50 165 ILE A CA 1
ATOM 1373 C C . ILE A 1 165 ? 23.745 15.019 -6.781 1.00 96.50 165 ILE A C 1
ATOM 1375 O O . ILE A 1 165 ? 23.117 14.667 -5.780 1.00 96.50 165 ILE A O 1
ATOM 1379 N N . ARG A 1 166 ? 24.717 15.938 -6.680 1.00 96.56 166 ARG A N 1
ATOM 1380 C CA . ARG A 1 166 ? 25.042 16.613 -5.408 1.00 96.56 166 ARG A CA 1
ATOM 1381 C C . ARG A 1 166 ? 23.880 17.470 -4.901 1.00 96.56 166 ARG A C 1
ATOM 1383 O O . ARG A 1 166 ? 23.614 17.464 -3.697 1.00 96.56 166 ARG A O 1
ATOM 1390 N N . GLN A 1 167 ? 23.197 18.199 -5.781 1.00 96.06 167 GLN A N 1
ATOM 1391 C CA . GLN A 1 167 ? 22.029 19.002 -5.414 1.00 96.06 167 GLN A CA 1
ATOM 1392 C C . GLN A 1 167 ? 20.864 18.124 -4.947 1.00 96.06 167 GLN A C 1
ATOM 1394 O O . GLN A 1 167 ? 20.284 18.403 -3.899 1.00 96.06 167 GLN A O 1
ATOM 1399 N N . GLU A 1 168 ? 20.569 17.032 -5.649 1.00 95.06 168 GLU A N 1
ATOM 1400 C CA . GLU A 1 168 ? 19.534 16.071 -5.255 1.00 95.06 168 GLU A CA 1
ATOM 1401 C C . GLU A 1 168 ? 19.835 15.429 -3.903 1.00 95.06 168 GLU A C 1
ATOM 1403 O O . GLU A 1 168 ? 18.971 15.399 -3.028 1.00 95.06 168 GLU A O 1
ATOM 1408 N N . LYS A 1 169 ? 21.086 15.011 -3.664 1.00 96.12 169 LYS A N 1
ATOM 1409 C CA . LYS A 1 169 ? 21.512 14.499 -2.351 1.00 96.12 169 LYS A CA 1
ATOM 1410 C C . LYS A 1 169 ? 21.303 15.531 -1.240 1.00 96.12 169 LYS A C 1
ATOM 1412 O O . LYS A 1 169 ? 20.868 15.167 -0.148 1.00 96.12 169 LYS A O 1
ATOM 1417 N N . ARG A 1 170 ? 21.586 16.816 -1.493 1.00 96.19 170 ARG A N 1
ATOM 1418 C CA . ARG A 1 170 ? 21.330 17.901 -0.527 1.00 96.19 170 ARG A CA 1
ATOM 1419 C C . ARG A 1 170 ? 19.832 18.093 -0.279 1.00 96.19 170 ARG A C 1
ATOM 1421 O O . ARG A 1 170 ? 19.444 18.184 0.882 1.00 96.19 170 ARG A O 1
ATOM 1428 N N . LYS A 1 171 ? 19.003 18.107 -1.329 1.00 95.88 171 LYS A N 1
ATOM 1429 C CA . LYS A 1 171 ? 17.536 18.200 -1.219 1.00 95.88 171 LYS A CA 1
ATOM 1430 C C . LYS A 1 171 ? 16.964 17.025 -0.422 1.00 95.88 171 LYS A C 1
ATOM 1432 O O . LYS A 1 171 ? 16.239 17.250 0.539 1.00 95.88 171 LYS A O 1
ATOM 1437 N N . LYS A 1 172 ? 17.384 15.794 -0.731 1.00 96.69 172 LYS A N 1
ATOM 1438 C CA . LYS A 1 172 ? 16.973 14.579 -0.013 1.00 96.69 172 LYS A CA 1
ATOM 1439 C C . LYS A 1 172 ? 17.336 14.637 1.472 1.00 96.69 172 LYS A C 1
ATOM 1441 O O . LYS A 1 172 ? 16.491 14.357 2.310 1.00 96.69 172 LYS A O 1
ATOM 1446 N N . LYS A 1 173 ? 18.562 15.061 1.810 1.00 96.75 173 LYS A N 1
ATOM 1447 C CA . LYS A 1 173 ? 18.983 15.233 3.212 1.00 96.75 173 LYS A CA 1
ATOM 1448 C C . LYS A 1 173 ? 18.180 16.312 3.945 1.00 96.75 173 LYS A C 1
ATOM 1450 O O . LYS A 1 173 ? 17.878 16.129 5.118 1.00 96.75 173 LYS A O 1
ATOM 1455 N N . LYS A 1 174 ? 17.858 17.435 3.288 1.00 96.69 174 LYS A N 1
ATOM 1456 C CA . LYS A 1 174 ? 17.001 18.481 3.876 1.00 96.69 174 LYS A CA 1
ATOM 1457 C C . LYS A 1 174 ? 15.599 17.942 4.157 1.00 96.69 174 LYS A C 1
ATOM 1459 O O . LYS A 1 174 ? 15.148 18.032 5.292 1.00 96.69 174 LYS A O 1
ATOM 1464 N N . PHE A 1 175 ? 14.998 17.282 3.169 1.00 96.44 175 PHE A N 1
ATOM 1465 C CA . PHE A 1 175 ? 13.686 16.657 3.300 1.00 96.44 175 PHE A CA 1
ATOM 1466 C C . PHE A 1 175 ? 13.649 15.608 4.418 1.00 96.44 175 PHE A C 1
ATOM 1468 O O . PHE A 1 175 ? 12.730 15.593 5.222 1.00 96.44 175 PHE A O 1
ATOM 1475 N N . GLU A 1 176 ? 14.672 14.757 4.531 1.00 96.44 176 GLU A N 1
ATOM 1476 C CA . GLU A 1 176 ? 14.736 13.752 5.598 1.00 96.44 176 GLU A CA 1
ATOM 1477 C C . GLU A 1 176 ? 14.834 14.391 6.994 1.00 96.44 176 GLU A C 1
ATOM 1479 O O . GLU A 1 176 ? 14.209 13.911 7.940 1.00 96.44 176 GLU A O 1
ATOM 1484 N N . LYS A 1 177 ? 15.586 15.492 7.133 1.00 96.81 177 LYS A N 1
ATOM 1485 C CA . LYS A 1 177 ? 15.660 16.254 8.388 1.00 96.81 177 LYS A CA 1
ATOM 1486 C C . LYS A 1 177 ? 14.324 16.907 8.737 1.00 96.81 177 LYS A C 1
ATOM 1488 O O . LYS A 1 177 ? 13.924 16.858 9.893 1.00 96.81 177 LYS A O 1
ATOM 1493 N N . GLU A 1 178 ? 13.649 17.513 7.765 1.00 95.56 178 GLU A N 1
ATOM 1494 C CA . GLU A 1 178 ? 12.322 18.112 7.956 1.00 95.56 178 GLU A CA 1
ATOM 1495 C C . GLU A 1 178 ? 11.284 17.055 8.318 1.00 95.56 178 GLU A C 1
ATOM 1497 O O . GLU A 1 178 ? 10.561 17.226 9.295 1.00 95.56 178 GLU A O 1
ATOM 1502 N N . LYS A 1 179 ? 11.289 15.916 7.622 1.00 97.44 179 LYS A N 1
ATOM 1503 C CA . LYS A 1 179 ? 10.433 14.778 7.947 1.00 97.44 179 LYS A CA 1
ATOM 1504 C C . LYS A 1 179 ? 10.640 14.318 9.388 1.00 97.44 179 LYS A C 1
ATOM 1506 O O . LYS A 1 179 ? 9.671 14.199 10.117 1.00 97.44 179 LYS A O 1
ATOM 1511 N N . LYS A 1 180 ? 11.889 14.135 9.834 1.00 96.50 180 LYS A N 1
ATOM 1512 C CA . LYS A 1 180 ? 12.181 13.749 11.227 1.00 96.50 180 LYS A CA 1
ATOM 1513 C C . LYS A 1 180 ? 11.633 14.751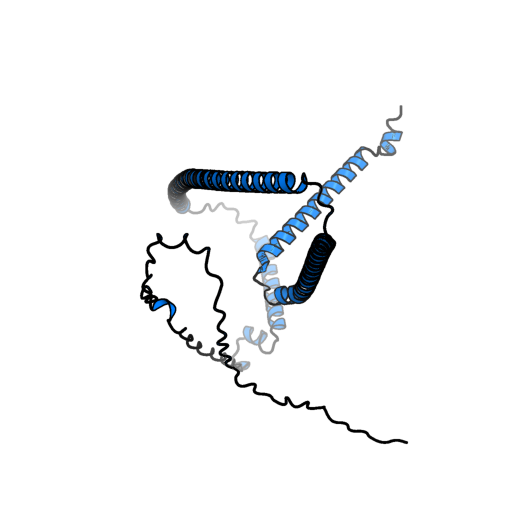 12.250 1.00 96.50 180 LYS A C 1
ATOM 1515 O O . LYS A 1 180 ? 11.173 14.321 13.299 1.00 96.50 180 LYS A O 1
ATOM 1520 N N . LYS A 1 181 ? 11.656 16.055 11.946 1.00 97.62 181 LYS A N 1
ATOM 1521 C CA . LYS A 1 181 ? 11.062 17.098 12.804 1.00 97.62 181 LYS A CA 1
ATOM 1522 C C . LYS A 1 181 ? 9.533 17.035 12.824 1.00 97.62 181 LYS A C 1
ATOM 1524 O O . LYS A 1 181 ? 8.926 17.191 13.872 1.00 97.62 181 LYS A O 1
ATOM 1529 N N . ILE A 1 182 ? 8.901 16.808 11.675 1.00 95.00 182 ILE A N 1
ATOM 1530 C CA . ILE A 1 182 ? 7.441 16.651 11.595 1.00 95.00 182 ILE A CA 1
ATOM 1531 C C . ILE A 1 182 ? 7.011 15.383 12.344 1.00 95.00 182 ILE A C 1
ATOM 1533 O O . ILE A 1 182 ? 6.070 15.415 13.135 1.00 95.00 182 ILE A O 1
ATOM 1537 N N . ASP A 1 183 ? 7.743 14.287 12.152 1.00 95.38 183 ASP A N 1
ATOM 1538 C CA . ASP A 1 183 ? 7.508 13.008 12.820 1.00 95.38 183 ASP A CA 1
ATOM 1539 C C . ASP A 1 183 ? 7.716 13.112 14.346 1.00 95.38 183 ASP A C 1
ATOM 1541 O O . ASP A 1 183 ? 7.041 12.416 15.098 1.00 95.38 183 ASP A O 1
ATOM 1545 N N . SER A 1 184 ? 8.624 13.967 14.838 1.00 95.56 184 SER A N 1
ATOM 1546 C CA . SER A 1 184 ? 8.784 14.188 16.284 1.00 95.56 184 SER A CA 1
ATOM 1547 C C . SER A 1 184 ? 7.630 15.002 16.868 1.00 95.56 184 SER A C 1
ATOM 1549 O O . SER A 1 184 ? 7.051 14.589 17.864 1.00 95.56 184 SER A O 1
ATOM 1551 N N . ILE A 1 185 ? 7.229 16.092 16.203 1.00 95.19 185 ILE A N 1
ATOM 1552 C CA . ILE A 1 185 ? 6.098 16.931 16.640 1.00 95.19 185 ILE A CA 1
ATOM 1553 C C . ILE A 1 185 ? 4.790 16.128 16.652 1.00 95.19 185 ILE A C 1
ATOM 1555 O O . ILE A 1 185 ? 3.961 16.281 17.544 1.00 95.19 185 ILE A O 1
ATOM 1559 N N . THR A 1 186 ? 4.577 15.272 15.652 1.00 94.19 186 THR A N 1
ATOM 1560 C CA . THR A 1 186 ? 3.385 14.410 15.593 1.00 94.19 186 THR A CA 1
ATOM 1561 C C . THR A 1 186 ? 3.379 13.379 16.713 1.00 94.19 186 THR A C 1
ATOM 1563 O O . THR A 1 186 ? 2.355 13.247 17.376 1.00 94.19 186 THR A O 1
ATOM 1566 N N . ARG A 1 187 ? 4.515 12.729 17.001 1.00 95.19 187 ARG A N 1
ATOM 1567 C CA . ARG A 1 187 ? 4.634 11.826 18.157 1.00 95.19 187 ARG A CA 1
ATOM 1568 C C . ARG A 1 187 ? 4.394 12.531 19.488 1.00 95.19 187 ARG A C 1
ATOM 1570 O O . ARG A 1 187 ? 3.722 11.965 20.340 1.00 95.19 187 ARG A O 1
ATOM 1577 N N . GLU A 1 188 ? 4.910 13.746 19.665 1.00 94.62 188 GLU A N 1
ATOM 1578 C CA . GLU A 1 188 ? 4.664 14.549 20.872 1.00 94.62 188 GLU A CA 1
ATOM 1579 C C . GLU A 1 188 ? 3.163 14.829 21.040 1.00 94.62 188 GLU A C 1
ATOM 1581 O O . GLU A 1 188 ? 2.590 14.491 22.074 1.00 94.62 188 GLU A O 1
ATOM 1586 N N . ARG A 1 189 ? 2.483 15.301 19.988 1.00 93.50 189 ARG A N 1
ATOM 1587 C CA . ARG A 1 189 ? 1.025 15.532 20.009 1.00 93.50 189 ARG A CA 1
ATOM 1588 C C . ARG A 1 189 ? 0.214 14.262 20.262 1.00 93.50 189 ARG A C 1
ATOM 1590 O O . ARG A 1 189 ? -0.795 14.303 20.962 1.00 93.50 189 ARG A O 1
ATOM 1597 N N . GLU A 1 190 ? 0.620 13.136 19.681 1.00 92.69 190 GLU A N 1
ATOM 1598 C CA . GLU A 1 190 ? -0.024 11.843 19.932 1.00 92.69 190 GLU A CA 1
ATOM 1599 C C . GLU A 1 190 ? 0.179 11.395 21.380 1.00 92.69 190 GLU A C 1
ATOM 1601 O O . GLU A 1 190 ? -0.770 10.925 22.003 1.00 92.69 190 GLU A O 1
ATOM 1606 N N . SER A 1 191 ? 1.373 11.596 21.942 1.00 94.12 191 SER A N 1
ATOM 1607 C CA . SER A 1 191 ? 1.656 11.267 23.340 1.00 94.12 191 SER A CA 1
ATOM 1608 C C . SER A 1 191 ? 0.850 12.127 24.317 1.00 94.12 191 SER A C 1
ATOM 1610 O O . SER A 1 191 ? 0.286 11.590 25.266 1.00 94.12 191 SER A O 1
ATOM 1612 N N . GLU A 1 192 ? 0.698 13.428 24.044 1.00 93.94 192 GLU A N 1
ATOM 1613 C CA . GLU A 1 192 ? -0.175 14.315 24.819 1.00 93.94 192 GLU A CA 1
ATOM 1614 C C . GLU A 1 192 ? -1.633 13.861 24.734 1.00 93.94 192 GLU A C 1
ATOM 1616 O O . GLU A 1 192 ? -2.307 13.734 25.755 1.00 93.94 192 GLU A O 1
ATOM 1621 N N . ARG A 1 193 ? -2.123 13.555 23.526 1.00 94.38 193 ARG A N 1
ATOM 1622 C CA . ARG A 1 193 ? -3.489 13.058 23.331 1.00 94.38 193 ARG A CA 1
ATOM 1623 C C . ARG A 1 193 ? -3.736 11.770 24.115 1.00 94.38 193 ARG A C 1
ATOM 1625 O O . ARG A 1 193 ? -4.758 11.676 24.790 1.00 94.38 193 ARG A O 1
ATOM 1632 N N . LEU A 1 194 ? -2.816 10.808 24.038 1.00 93.56 194 LEU A N 1
ATOM 1633 C CA . LEU A 1 194 ? -2.910 9.545 24.773 1.00 93.56 194 LEU A CA 1
ATOM 1634 C C . LEU A 1 194 ? -2.887 9.772 26.284 1.00 93.56 194 LEU A C 1
ATOM 1636 O O . LEU A 1 194 ? -3.670 9.157 27.001 1.00 93.56 194 LEU A O 1
ATOM 1640 N N . TYR A 1 195 ? -2.048 10.689 26.764 1.00 96.25 195 TYR A N 1
ATOM 1641 C CA . TYR A 1 195 ? -2.006 11.063 28.174 1.00 96.25 195 TYR A CA 1
ATOM 1642 C C . TYR A 1 195 ? -3.346 11.644 28.654 1.00 96.25 195 TYR A C 1
ATOM 1644 O O . TYR A 1 195 ? -3.874 11.220 29.683 1.00 96.25 195 TYR A O 1
ATOM 1652 N N . TYR A 1 196 ? -3.942 12.570 27.895 1.00 93.62 196 TYR A N 1
ATOM 1653 C CA . TYR A 1 196 ? -5.262 13.118 28.220 1.00 93.62 196 TYR A CA 1
ATOM 1654 C C . TYR A 1 196 ? -6.361 12.055 28.169 1.00 93.62 196 TYR A C 1
ATOM 1656 O O . TYR A 1 196 ? -7.219 12.018 29.049 1.00 93.62 196 TYR A O 1
ATOM 1664 N N . GLU A 1 197 ? -6.337 11.179 27.166 1.00 93.81 197 GLU A N 1
ATOM 1665 C CA . GLU A 1 197 ? -7.297 10.083 27.033 1.00 93.81 197 GLU A CA 1
ATOM 1666 C C . GLU A 1 197 ? -7.201 9.112 28.214 1.00 93.81 197 GLU A C 1
ATOM 1668 O O . GLU A 1 197 ? -8.222 8.781 28.818 1.00 93.81 197 GLU A O 1
ATOM 1673 N N . GLN A 1 198 ? -5.984 8.740 28.613 1.00 94.38 198 GLN A N 1
ATOM 1674 C CA . GLN A 1 198 ? -5.746 7.903 29.783 1.00 94.38 198 GLN A CA 1
ATOM 1675 C C . GLN A 1 198 ? -6.253 8.574 31.062 1.00 94.38 198 GLN A C 1
ATOM 1677 O O . GLN A 1 198 ? -6.987 7.949 31.823 1.00 94.38 198 GLN A O 1
ATOM 1682 N N . LYS A 1 199 ? -5.952 9.860 31.273 1.00 94.25 199 LYS A N 1
ATOM 1683 C CA . LYS A 1 199 ? -6.432 10.602 32.446 1.00 94.25 199 LYS A CA 1
ATOM 1684 C C . LYS A 1 199 ? -7.963 10.644 32.515 1.00 94.25 199 LYS A C 1
ATOM 1686 O O . LYS A 1 199 ? -8.539 10.417 33.576 1.00 94.25 199 LYS A O 1
ATOM 1691 N N . MET A 1 200 ? -8.628 10.876 31.383 1.00 90.56 200 MET A N 1
ATOM 1692 C CA . MET A 1 200 ? -10.093 10.865 31.299 1.00 90.56 200 MET A CA 1
ATOM 1693 C C . MET A 1 200 ? -10.681 9.477 31.576 1.00 90.56 200 MET A C 1
ATOM 1695 O O . MET A 1 200 ? -11.754 9.370 32.170 1.00 90.56 200 MET A O 1
ATOM 1699 N N . MET A 1 201 ? -10.007 8.409 31.145 1.00 90.81 201 MET A N 1
ATOM 1700 C CA . MET A 1 201 ? -10.420 7.036 31.440 1.00 90.81 201 MET A CA 1
ATOM 1701 C C . MET A 1 201 ? -10.230 6.696 32.919 1.00 90.81 201 MET A C 1
ATOM 1703 O O . MET A 1 201 ? -11.158 6.178 33.532 1.00 90.81 201 MET A O 1
ATOM 1707 N N . GLU A 1 202 ? -9.101 7.071 33.522 1.00 93.06 202 GLU A N 1
ATOM 1708 C CA . GLU A 1 202 ? -8.853 6.897 34.958 1.00 93.06 202 GLU A CA 1
ATOM 1709 C C . GLU A 1 202 ? -9.875 7.663 35.816 1.00 93.06 202 GLU A C 1
ATOM 1711 O O . GLU A 1 202 ? -10.343 7.152 36.834 1.00 93.06 202 GLU A O 1
ATOM 1716 N N . GLU A 1 203 ? -10.263 8.879 35.417 1.00 91.94 203 GLU A N 1
ATOM 1717 C CA . GLU A 1 203 ? -11.325 9.640 36.091 1.00 91.94 203 GLU A CA 1
ATOM 1718 C C . GLU A 1 203 ? -12.688 8.944 35.975 1.00 91.94 203 GLU A C 1
ATOM 1720 O O . GLU A 1 203 ? -13.385 8.792 36.982 1.00 91.94 203 GLU A O 1
ATOM 1725 N N . LYS A 1 204 ? -13.045 8.441 34.785 1.00 91.62 204 LYS A N 1
ATOM 1726 C CA . LYS A 1 204 ? -14.277 7.661 34.582 1.00 91.62 204 LYS A CA 1
ATOM 1727 C C . LYS A 1 204 ? -14.288 6.367 35.392 1.00 91.62 204 LYS A C 1
ATOM 1729 O O . LYS A 1 204 ? -15.325 6.009 35.946 1.00 91.62 204 LYS A O 1
ATOM 1734 N N . GLU A 1 205 ? -13.161 5.666 35.480 1.00 90.69 205 GLU A N 1
ATOM 1735 C CA . GLU A 1 205 ? -13.030 4.449 36.284 1.00 90.69 205 GLU A CA 1
ATOM 1736 C C . GLU A 1 205 ? -13.176 4.743 37.777 1.00 90.69 205 GLU A C 1
ATOM 1738 O O . GLU A 1 205 ? -13.892 4.021 38.472 1.00 90.69 205 GLU A O 1
ATOM 1743 N N . LYS A 1 206 ? -12.576 5.832 38.273 1.00 93.75 206 LYS A N 1
ATOM 1744 C CA . LYS A 1 206 ? -12.767 6.287 39.659 1.00 93.75 206 LYS A CA 1
ATOM 1745 C C . LYS A 1 206 ? -14.228 6.629 39.937 1.00 93.75 206 LYS A C 1
ATOM 1747 O O . LYS A 1 206 ? -14.771 6.172 40.942 1.00 93.75 206 LYS A O 1
ATOM 1752 N N . GLU A 1 207 ? -14.884 7.364 39.040 1.00 89.69 207 GLU A N 1
ATOM 1753 C CA . GLU A 1 207 ? -16.307 7.695 39.167 1.00 89.69 207 GLU A CA 1
ATOM 1754 C C . GLU A 1 207 ? -17.178 6.426 39.168 1.00 89.69 207 GLU A C 1
ATOM 1756 O O . GLU A 1 207 ? -18.110 6.291 39.967 1.00 89.69 207 GLU A O 1
ATOM 1761 N N . PHE A 1 208 ? -16.858 5.460 38.306 1.00 90.44 208 PHE A N 1
ATOM 1762 C CA . PHE A 1 208 ? -17.547 4.177 38.240 1.00 90.44 208 PHE A CA 1
ATOM 1763 C C . PHE A 1 208 ? -17.351 3.352 39.518 1.00 90.44 208 PHE A C 1
ATOM 1765 O O . PHE A 1 208 ? -18.329 2.850 40.073 1.00 90.44 208 PHE A O 1
ATOM 1772 N N . LEU A 1 209 ? -16.125 3.274 40.038 1.00 91.56 209 LEU A N 1
ATOM 1773 C CA . LEU A 1 209 ? -15.806 2.616 41.307 1.00 91.56 209 LEU A CA 1
ATOM 1774 C C . LEU A 1 209 ? -16.515 3.283 42.488 1.00 91.56 209 LEU A C 1
ATOM 1776 O O . LEU A 1 209 ? -17.020 2.593 43.372 1.00 91.56 209 LEU A O 1
ATOM 1780 N N . GLU A 1 210 ? -16.600 4.613 42.524 1.00 90.81 210 GLU A N 1
ATOM 1781 C CA . GLU A 1 210 ? -17.374 5.315 43.548 1.00 90.81 210 GLU A CA 1
ATOM 1782 C C . GLU A 1 210 ? -18.866 5.002 43.457 1.00 90.81 210 GLU A C 1
ATOM 1784 O O . GLU A 1 210 ? -19.503 4.763 44.486 1.00 90.81 210 GLU A O 1
ATOM 1789 N N . LYS A 1 211 ? -19.432 4.967 42.246 1.00 87.75 211 LYS A N 1
ATOM 1790 C CA . LYS A 1 211 ? -20.828 4.566 42.024 1.00 87.75 211 LYS A CA 1
ATOM 1791 C C . LYS A 1 211 ? -21.064 3.124 42.458 1.00 87.75 211 LYS A C 1
ATOM 1793 O O . LYS A 1 211 ? -22.040 2.876 43.161 1.00 87.75 211 LYS A O 1
ATOM 1798 N N . GLN A 1 212 ? -20.162 2.202 42.123 1.00 85.56 212 GLN A N 1
ATOM 1799 C CA . GLN A 1 212 ? -20.227 0.818 42.588 1.00 85.56 212 GLN A CA 1
ATOM 1800 C C . GLN A 1 212 ? -20.153 0.734 44.110 1.00 85.56 212 GLN A C 1
ATOM 1802 O O . GLN A 1 212 ? -21.020 0.115 44.707 1.00 85.56 212 GLN A O 1
ATOM 1807 N N . LYS A 1 213 ? -19.213 1.424 44.767 1.00 85.50 213 LYS A N 1
ATOM 1808 C CA . LYS A 1 213 ? -19.127 1.460 46.238 1.00 85.50 213 LYS A CA 1
ATOM 1809 C C . LYS A 1 213 ? -20.383 2.054 46.877 1.00 85.50 213 LYS A C 1
ATOM 1811 O O . LYS A 1 213 ? -20.827 1.565 47.914 1.00 85.50 213 LYS A O 1
ATOM 1816 N N . LYS A 1 214 ? -20.968 3.107 46.292 1.00 83.88 214 LYS A N 1
ATOM 1817 C CA . LYS A 1 214 ? -22.255 3.675 46.737 1.00 83.88 214 LYS A CA 1
ATOM 1818 C C . LYS A 1 214 ? -23.383 2.649 46.581 1.00 83.88 214 LYS A C 1
ATOM 1820 O O . LYS A 1 214 ? -24.171 2.476 47.505 1.00 83.88 214 LYS A O 1
ATOM 1825 N N . PHE A 1 215 ? -23.419 1.933 45.460 1.00 79.25 215 PHE A N 1
ATOM 1826 C CA . PHE A 1 215 ? -24.403 0.888 45.183 1.00 79.25 215 PHE A CA 1
ATOM 1827 C C . PHE A 1 215 ? -24.236 -0.344 46.085 1.00 79.25 215 PHE A C 1
ATOM 1829 O O . PHE A 1 215 ? -25.216 -0.831 46.631 1.00 79.25 215 PHE A O 1
ATOM 1836 N N . GLU A 1 216 ? -23.011 -0.802 46.339 1.00 80.56 216 GLU A N 1
ATOM 1837 C CA . GLU A 1 216 ? -22.709 -1.875 47.291 1.00 80.56 216 GLU A CA 1
ATOM 1838 C C . GLU A 1 216 ? -23.085 -1.491 48.722 1.00 80.56 216 GLU A C 1
ATOM 1840 O O . GLU A 1 216 ? -23.618 -2.314 49.460 1.00 80.56 216 GLU A O 1
ATOM 1845 N N . LYS A 1 217 ? -22.850 -0.237 49.132 1.00 79.62 217 LYS A N 1
ATOM 1846 C CA . LYS A 1 217 ? -23.316 0.268 50.433 1.00 79.62 217 LYS A CA 1
ATOM 1847 C C . LYS A 1 217 ? -24.844 0.247 50.536 1.00 79.62 217 LYS A C 1
ATOM 1849 O O . LYS A 1 217 ? -25.357 -0.070 51.603 1.00 79.62 217 LYS A O 1
ATOM 1854 N N . LEU A 1 218 ? -25.556 0.536 49.444 1.00 68.88 218 LEU A N 1
ATOM 1855 C CA . LEU A 1 218 ? -27.017 0.419 49.370 1.00 68.88 218 LEU A CA 1
ATOM 1856 C C . LEU A 1 218 ? -27.477 -1.054 49.401 1.00 68.88 218 LEU A C 1
ATOM 1858 O O . LEU A 1 218 ? -28.430 -1.386 50.104 1.00 68.88 218 LEU A O 1
ATOM 1862 N N . LEU A 1 219 ? -26.764 -1.947 48.706 1.00 64.38 219 LEU A N 1
ATOM 1863 C CA . LEU A 1 219 ? -27.012 -3.397 48.658 1.00 64.38 219 LEU A CA 1
ATOM 1864 C C . LEU A 1 219 ? -26.657 -4.142 49.951 1.00 64.38 219 LEU A C 1
ATOM 1866 O O . LEU A 1 219 ? -27.219 -5.199 50.213 1.00 64.38 219 LEU A O 1
ATOM 1870 N N . LYS A 1 220 ? -25.734 -3.618 50.769 1.00 63.16 220 LYS A N 1
ATOM 1871 C CA . LYS A 1 220 ? -25.440 -4.152 52.110 1.00 63.16 220 LYS A CA 1
ATOM 1872 C C . LYS A 1 220 ? -26.624 -4.011 53.069 1.00 63.16 220 LYS A C 1
ATOM 1874 O O . LYS A 1 220 ? -26.617 -4.659 54.112 1.00 63.16 220 LYS A O 1
ATOM 1879 N N . SER A 1 221 ? -27.646 -3.220 52.726 1.00 58.38 221 SER A N 1
ATOM 1880 C CA . SER A 1 221 ? -28.951 -3.376 53.365 1.00 58.38 221 SER A CA 1
ATOM 1881 C C . SER A 1 221 ? -29.602 -4.652 52.814 1.00 58.38 221 SER A C 1
ATOM 1883 O O . SER A 1 221 ? -29.775 -4.767 51.600 1.00 58.38 221 SER A O 1
ATOM 1885 N N . PRO A 1 222 ? -29.954 -5.644 53.652 1.00 54.91 222 PRO A N 1
ATOM 1886 C CA . PRO A 1 222 ? -30.548 -6.882 53.178 1.00 54.91 222 PRO A CA 1
ATOM 1887 C C . PRO A 1 222 ? -32.029 -6.634 52.875 1.00 54.91 222 PRO A C 1
ATOM 1889 O O . PRO A 1 222 ? -32.921 -7.167 53.530 1.00 54.91 222 PRO A O 1
ATOM 1892 N N . GLN A 1 223 ? -32.317 -5.796 51.883 1.00 61.94 223 GLN A N 1
ATOM 1893 C CA . GLN A 1 223 ? -33.625 -5.783 51.258 1.00 61.94 223 GLN A CA 1
ATOM 1894 C C . GLN A 1 223 ? -33.607 -6.851 50.177 1.00 61.94 223 GLN A C 1
ATOM 1896 O O . GLN A 1 223 ? -32.928 -6.727 49.158 1.00 61.94 223 GLN A O 1
ATOM 1901 N N . LYS A 1 224 ? -34.350 -7.935 50.423 1.00 66.38 224 LYS A N 1
ATOM 1902 C CA . LYS A 1 224 ? -34.662 -8.930 49.395 1.00 66.38 224 LYS A CA 1
ATOM 1903 C C . LYS A 1 224 ? -35.101 -8.168 48.136 1.00 66.38 224 LYS A C 1
ATOM 1905 O O . LYS A 1 224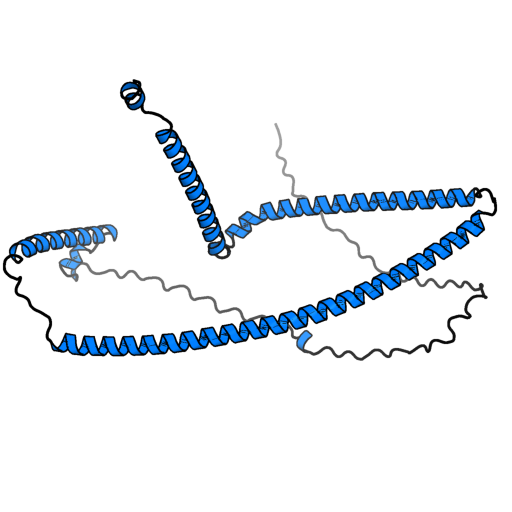 ? -35.949 -7.279 48.265 1.00 66.38 224 LYS A O 1
ATOM 1910 N N . PRO A 1 225 ? -34.532 -8.462 46.952 1.00 68.50 225 PRO A N 1
ATOM 1911 C CA . PRO A 1 225 ? -34.892 -7.744 45.741 1.00 68.50 225 PRO A CA 1
ATOM 1912 C C . PRO A 1 225 ? -36.403 -7.850 45.563 1.00 68.50 225 PRO A C 1
ATOM 1914 O O . PRO A 1 225 ? -36.972 -8.944 45.564 1.00 68.50 225 PRO A O 1
ATOM 1917 N N . THR A 1 226 ? -37.074 -6.704 45.480 1.00 76.75 226 THR A N 1
ATOM 1918 C CA . THR A 1 226 ? -38.521 -6.688 45.285 1.00 76.75 226 THR A CA 1
ATOM 1919 C C . THR A 1 226 ? -38.858 -7.348 43.950 1.00 76.75 226 THR A C 1
ATOM 1921 O O . THR A 1 226 ? -38.061 -7.336 43.007 1.00 76.75 226 THR A O 1
ATOM 1924 N N . LYS A 1 227 ? -40.067 -7.904 43.831 1.00 81.56 227 LYS A N 1
ATOM 1925 C CA . LYS A 1 227 ? -40.553 -8.503 42.575 1.00 81.56 227 LYS A CA 1
ATOM 1926 C C . LYS A 1 227 ? -40.463 -7.524 41.387 1.00 81.56 227 LYS A C 1
ATOM 1928 O O . LYS A 1 227 ? -40.237 -7.925 40.256 1.00 81.56 227 LYS A O 1
ATOM 1933 N N . ALA A 1 228 ? -40.572 -6.220 41.646 1.00 80.56 228 ALA A N 1
ATOM 1934 C CA . ALA A 1 228 ? -40.372 -5.183 40.635 1.00 80.56 228 ALA A CA 1
ATOM 1935 C C . ALA A 1 228 ? -38.901 -5.036 40.195 1.00 80.56 228 ALA A C 1
ATOM 1937 O O . ALA A 1 228 ? -38.635 -4.780 39.023 1.00 80.56 228 ALA A O 1
ATOM 1938 N N . ALA A 1 229 ? -37.938 -5.196 41.108 1.00 79.62 229 ALA A N 1
ATOM 1939 C CA . ALA A 1 229 ? -36.514 -5.118 40.788 1.00 79.62 229 ALA A CA 1
ATOM 1940 C C . ALA A 1 229 ? -36.054 -6.311 39.936 1.00 79.62 229 ALA A C 1
ATOM 1942 O O . ALA A 1 229 ? -35.327 -6.119 38.962 1.00 79.62 229 ALA A O 1
ATOM 1943 N N . THR A 1 230 ? -36.534 -7.518 40.249 1.00 84.12 230 THR A N 1
ATOM 1944 C CA . THR A 1 230 ? -36.278 -8.722 39.439 1.00 84.12 230 THR A CA 1
ATOM 1945 C C . THR A 1 230 ? -36.874 -8.593 38.040 1.00 84.12 230 THR A C 1
ATOM 1947 O O . THR A 1 230 ? -36.151 -8.786 37.067 1.00 84.12 230 THR A O 1
ATOM 1950 N N . LEU A 1 231 ? -38.121 -8.122 37.914 1.00 87.19 231 LEU A N 1
ATOM 1951 C CA . LEU A 1 231 ? -38.734 -7.849 36.607 1.00 87.19 231 LEU A CA 1
ATOM 1952 C C . LEU A 1 231 ? -37.964 -6.796 35.789 1.00 87.19 231 LEU A C 1
ATOM 1954 O O . LEU A 1 231 ? -37.799 -6.952 34.581 1.00 87.19 231 LEU A O 1
ATOM 1958 N N . ARG A 1 232 ? -37.445 -5.733 36.421 1.00 85.69 232 ARG A N 1
ATOM 1959 C CA . ARG A 1 232 ? -36.598 -4.735 35.735 1.00 85.69 232 ARG A CA 1
ATOM 1960 C C . ARG A 1 232 ? -35.274 -5.333 35.258 1.00 85.69 232 ARG A C 1
ATOM 1962 O O . ARG A 1 232 ? -34.824 -5.009 34.161 1.00 85.69 232 ARG A O 1
ATOM 1969 N N . MET A 1 233 ? -34.651 -6.191 36.064 1.00 83.31 233 MET A N 1
ATOM 1970 C CA . MET A 1 233 ? -33.433 -6.900 35.670 1.00 83.31 233 MET A CA 1
ATOM 1971 C C . MET A 1 233 ? -33.684 -7.861 34.507 1.00 83.31 233 MET A C 1
ATOM 1973 O O . MET A 1 233 ? -32.900 -7.868 33.561 1.00 83.31 233 MET A O 1
ATOM 1977 N N . GLU A 1 234 ? -34.775 -8.626 34.541 1.00 87.44 234 GLU A N 1
ATOM 1978 C CA . GLU A 1 234 ? -35.172 -9.523 33.451 1.00 87.44 234 GLU A CA 1
ATOM 1979 C C . GLU A 1 234 ? -35.466 -8.750 32.161 1.00 87.44 234 GLU A C 1
ATOM 1981 O O . GLU A 1 234 ? -34.961 -9.118 31.103 1.00 87.44 234 GLU A O 1
ATOM 1986 N N . ALA A 1 235 ? -36.187 -7.627 32.245 1.00 90.38 235 ALA A N 1
ATOM 1987 C CA . ALA A 1 235 ? -36.447 -6.763 31.094 1.00 90.38 235 ALA A CA 1
ATOM 1988 C C . ALA A 1 235 ? -35.153 -6.180 30.499 1.00 90.38 235 ALA A C 1
ATOM 1990 O O . ALA A 1 235 ? -34.983 -6.159 29.279 1.00 90.38 235 ALA A O 1
ATOM 1991 N N . ASN A 1 236 ? -34.213 -5.747 31.346 1.00 89.69 236 ASN A N 1
ATOM 1992 C CA . ASN A 1 236 ? -32.906 -5.271 30.893 1.00 89.69 236 ASN A CA 1
ATOM 1993 C C . ASN A 1 236 ? -32.081 -6.388 30.252 1.00 89.69 236 ASN A C 1
ATOM 1995 O O . ASN A 1 236 ? -31.480 -6.163 29.205 1.00 89.69 236 ASN A O 1
ATOM 1999 N N . LYS A 1 237 ? -32.080 -7.590 30.838 1.00 92.38 237 LYS A N 1
ATOM 2000 C CA . LYS A 1 237 ? -31.409 -8.760 30.266 1.00 92.38 237 LYS A CA 1
ATOM 2001 C C . LYS A 1 237 ? -31.980 -9.092 28.888 1.00 92.38 237 LYS A C 1
ATOM 2003 O O . LYS A 1 237 ? -31.227 -9.179 27.929 1.00 92.38 237 LYS A O 1
ATOM 2008 N N . HIS A 1 238 ? -33.304 -9.134 28.764 1.00 92.25 238 HIS A N 1
ATOM 2009 C CA . HIS A 1 238 ? -33.977 -9.353 27.487 1.00 92.25 238 HIS A CA 1
ATOM 2010 C C . HIS A 1 238 ? -33.631 -8.271 26.450 1.00 92.25 238 HIS A C 1
ATOM 2012 O O . HIS A 1 238 ? -33.413 -8.576 25.280 1.00 92.25 238 HIS A O 1
ATOM 2018 N N . ARG A 1 239 ? -33.514 -7.001 26.866 1.00 93.44 239 ARG A N 1
ATOM 2019 C CA . ARG A 1 239 ? -33.075 -5.911 25.977 1.00 93.44 239 ARG A CA 1
ATOM 2020 C C . ARG A 1 239 ? -31.648 -6.125 25.468 1.00 93.44 239 ARG A C 1
ATOM 2022 O O . ARG A 1 239 ? -31.403 -5.927 24.281 1.00 93.44 239 ARG A O 1
ATOM 2029 N N . ILE A 1 240 ? -30.735 -6.533 26.350 1.00 91.75 240 ILE A N 1
ATOM 2030 C CA . ILE A 1 240 ? -29.342 -6.850 26.002 1.00 91.75 240 ILE A CA 1
ATOM 2031 C C . ILE A 1 240 ? -29.294 -8.041 25.038 1.00 91.75 240 ILE A C 1
ATOM 2033 O O . ILE A 1 240 ? -28.585 -7.981 24.035 1.00 91.75 240 ILE A O 1
ATOM 2037 N N . ASP A 1 241 ? -30.086 -9.083 25.290 1.00 93.00 241 ASP A N 1
ATOM 2038 C CA . ASP A 1 241 ? -30.148 -10.273 24.438 1.00 93.00 241 ASP A CA 1
ATOM 2039 C C . ASP A 1 241 ? -30.671 -9.930 23.028 1.00 93.00 241 ASP A C 1
ATOM 2041 O O . ASP A 1 241 ? -30.103 -10.376 22.027 1.00 93.00 241 ASP A O 1
ATOM 2045 N N . ILE A 1 242 ? -31.694 -9.068 22.923 1.00 94.44 242 ILE A N 1
ATOM 2046 C CA . ILE A 1 242 ? -32.181 -8.544 21.634 1.00 94.44 242 ILE A CA 1
ATOM 2047 C C . ILE A 1 242 ? -31.084 -7.756 20.912 1.00 94.44 242 ILE A C 1
ATOM 2049 O O . ILE A 1 242 ? -30.884 -7.926 19.708 1.00 94.44 242 ILE A O 1
ATOM 2053 N N . GLU A 1 243 ? -30.382 -6.874 21.622 1.00 93.62 243 GLU A N 1
ATOM 2054 C CA . GLU A 1 243 ? -29.330 -6.047 21.034 1.00 93.62 243 GLU A CA 1
ATOM 2055 C C . GLU A 1 243 ? -28.172 -6.908 20.511 1.00 93.62 243 GLU A C 1
ATOM 2057 O O . GLU A 1 243 ? -27.738 -6.734 19.370 1.00 93.62 243 GLU A O 1
ATOM 2062 N N . ALA A 1 244 ? -27.743 -7.907 21.285 1.00 94.19 244 ALA A N 1
ATOM 2063 C CA . ALA A 1 244 ? -26.730 -8.872 20.872 1.00 94.19 244 ALA A CA 1
ATOM 2064 C C . ALA A 1 244 ? -27.168 -9.667 19.628 1.00 94.19 244 ALA A C 1
ATOM 2066 O O . ALA A 1 244 ? -26.392 -9.812 18.677 1.00 94.19 244 ALA A O 1
ATOM 2067 N N . ALA A 1 245 ? -28.424 -10.125 19.585 1.00 94.00 245 ALA A N 1
ATOM 2068 C CA . ALA A 1 245 ? -28.979 -10.816 18.423 1.00 94.00 245 ALA A CA 1
ATOM 2069 C C . ALA A 1 245 ? -29.024 -9.913 17.175 1.00 94.00 245 ALA A C 1
ATOM 2071 O O . ALA A 1 245 ? -28.697 -10.354 16.069 1.00 94.00 245 ALA A O 1
ATOM 2072 N N . ASN A 1 246 ? -29.369 -8.633 17.335 1.00 94.06 246 ASN A N 1
ATOM 2073 C CA . ASN A 1 246 ? -29.373 -7.663 16.239 1.00 94.06 246 ASN A CA 1
ATOM 2074 C C . ASN A 1 246 ? -27.962 -7.389 15.708 1.00 94.06 246 ASN A C 1
ATOM 2076 O O . ASN A 1 246 ? -27.758 -7.407 14.494 1.00 94.06 246 ASN A O 1
ATOM 2080 N N . GLN A 1 247 ? -26.969 -7.233 16.587 1.00 94.69 247 GLN A N 1
ATOM 2081 C CA . GLN A 1 247 ? -25.571 -7.072 16.176 1.00 94.69 247 GLN A CA 1
ATOM 2082 C C . GLN A 1 247 ? -25.068 -8.280 15.370 1.00 94.69 247 GLN A C 1
ATOM 2084 O O . GLN A 1 247 ? -24.365 -8.115 14.370 1.00 94.69 247 GLN A O 1
ATOM 2089 N N . GLN A 1 248 ? -25.441 -9.504 15.760 1.00 93.62 248 GLN A N 1
ATOM 2090 C CA . GLN A 1 248 ? -25.109 -10.705 14.987 1.00 93.62 248 GLN A CA 1
ATOM 2091 C C . GLN A 1 248 ? -25.781 -10.707 13.606 1.00 93.62 248 GLN A C 1
ATOM 2093 O O . GLN A 1 248 ? -25.119 -10.990 12.604 1.00 93.62 248 GLN A O 1
ATOM 2098 N N . ARG A 1 249 ? -27.064 -10.326 13.522 1.00 94.12 249 ARG A N 1
ATOM 2099 C CA . ARG A 1 249 ? -27.785 -10.195 12.241 1.00 94.12 249 ARG A CA 1
ATOM 2100 C C . ARG A 1 249 ? -27.135 -9.168 11.317 1.00 94.12 249 ARG A C 1
ATOM 2102 O O . ARG A 1 249 ? -27.002 -9.423 10.120 1.00 94.12 249 ARG A O 1
ATOM 2109 N N . GLU A 1 250 ? -26.706 -8.027 11.848 1.00 94.88 250 GLU A N 1
ATOM 2110 C CA . GLU A 1 250 ? -26.021 -7.001 11.060 1.00 94.88 250 GLU A CA 1
ATOM 2111 C C . GLU A 1 250 ? -24.670 -7.478 10.531 1.00 94.88 250 GLU A C 1
ATOM 2113 O O . GLU A 1 250 ? -24.382 -7.272 9.349 1.00 94.88 250 GLU A O 1
ATOM 2118 N N . LYS A 1 251 ? -23.869 -8.167 11.355 1.00 95.81 251 LYS A N 1
ATOM 2119 C CA . LYS A 1 251 ? -22.598 -8.766 10.913 1.00 95.81 251 LYS A CA 1
ATOM 2120 C C . LYS A 1 251 ? -22.819 -9.737 9.755 1.00 95.81 251 LYS A C 1
ATOM 2122 O O . LYS A 1 251 ? -22.184 -9.592 8.711 1.00 95.81 251 LYS A O 1
ATOM 2127 N N . LEU A 1 252 ? -23.787 -10.644 9.887 1.00 95.81 252 LEU A N 1
ATOM 2128 C CA . LEU A 1 252 ? -24.121 -11.615 8.843 1.00 95.81 252 LEU A CA 1
ATOM 2129 C C . LEU A 1 252 ? -24.613 -10.921 7.558 1.00 95.81 252 LEU A C 1
ATOM 2131 O O . LEU A 1 252 ? -24.204 -11.272 6.450 1.00 95.81 252 LEU A O 1
ATOM 2135 N N . LYS A 1 253 ? -25.427 -9.865 7.685 1.00 96.69 253 LYS A N 1
ATOM 2136 C CA . LYS A 1 253 ? -25.872 -9.039 6.548 1.00 96.69 253 LYS A CA 1
ATOM 2137 C C . LYS A 1 253 ? -24.700 -8.348 5.844 1.00 96.69 253 LYS A C 1
ATOM 2139 O O . LYS A 1 253 ? -24.660 -8.310 4.612 1.00 96.69 253 LYS A O 1
ATOM 2144 N N . GLN A 1 254 ? -23.740 -7.808 6.595 1.00 95.81 254 GLN A N 1
ATOM 2145 C CA . GLN A 1 254 ? -22.539 -7.192 6.029 1.00 95.81 254 GLN A CA 1
ATOM 2146 C C . GLN A 1 254 ? -21.663 -8.215 5.301 1.00 95.81 254 GLN A C 1
ATOM 2148 O O . GLN A 1 254 ? -21.159 -7.919 4.217 1.00 95.81 254 GLN A O 1
ATOM 2153 N N . GLU A 1 255 ? -21.496 -9.414 5.856 1.00 95.44 255 GLU A N 1
ATOM 2154 C CA . GLU A 1 255 ? -20.753 -10.504 5.217 1.00 95.44 255 GLU A CA 1
ATOM 2155 C C . GLU A 1 255 ? -21.403 -10.939 3.903 1.00 95.44 255 GLU A C 1
ATOM 2157 O O . GLU A 1 255 ? -20.725 -10.961 2.872 1.00 95.44 255 GLU A O 1
ATOM 2162 N N . MET A 1 256 ? -22.723 -11.155 3.893 1.00 94.94 256 MET A N 1
ATOM 2163 C CA . MET A 1 256 ? -23.460 -11.464 2.663 1.00 94.94 256 MET A CA 1
ATOM 2164 C C . MET A 1 256 ? -23.328 -10.360 1.609 1.00 94.94 256 MET A C 1
ATOM 2166 O O . MET A 1 256 ? -23.129 -10.647 0.427 1.00 94.94 256 MET A O 1
ATOM 2170 N N . ASN A 1 257 ? -23.399 -9.088 2.010 1.00 94.81 257 ASN A N 1
ATOM 2171 C CA . ASN A 1 257 ? -23.223 -7.965 1.090 1.00 94.81 257 ASN A CA 1
ATOM 2172 C C . ASN A 1 257 ? -21.802 -7.911 0.515 1.00 94.81 257 ASN A C 1
ATOM 2174 O O . ASN A 1 257 ? -21.642 -7.728 -0.693 1.00 94.81 257 ASN A O 1
ATOM 2178 N N . LYS A 1 258 ? -20.773 -8.127 1.344 1.00 96.38 258 LYS A N 1
ATOM 2179 C CA . LYS A 1 258 ? -19.379 -8.227 0.885 1.00 96.38 258 LYS A CA 1
ATOM 2180 C C . LYS A 1 258 ? -19.205 -9.379 -0.099 1.00 96.38 258 LYS A C 1
ATOM 2182 O O . LYS A 1 258 ? -18.497 -9.233 -1.092 1.00 96.38 258 LYS A O 1
ATOM 2187 N N . GLU A 1 259 ? -19.842 -10.520 0.145 1.00 95.25 259 GLU A N 1
ATOM 2188 C CA . GLU A 1 259 ? -19.776 -11.664 -0.761 1.00 95.25 259 GLU A CA 1
ATOM 2189 C C . GLU A 1 259 ? -20.484 -11.382 -2.095 1.00 95.25 259 GLU A C 1
ATOM 2191 O O . GLU A 1 259 ? -19.927 -11.665 -3.157 1.00 95.25 259 GLU A O 1
ATOM 2196 N N . ARG A 1 260 ? -21.666 -10.749 -2.064 1.00 95.12 260 ARG A N 1
ATOM 2197 C CA . ARG A 1 260 ? -22.372 -10.284 -3.270 1.00 95.12 260 ARG A CA 1
ATOM 2198 C C . ARG A 1 260 ? -21.518 -9.311 -4.077 1.00 95.12 260 ARG A C 1
ATOM 2200 O O . ARG A 1 260 ? -21.362 -9.510 -5.279 1.00 95.12 260 ARG A O 1
ATOM 2207 N N . GLN A 1 261 ? -20.903 -8.327 -3.421 1.00 93.00 261 GLN A N 1
ATOM 2208 C CA . GLN A 1 261 ? -19.983 -7.391 -4.067 1.00 93.00 261 GLN A CA 1
ATOM 2209 C C . GLN A 1 261 ? -18.779 -8.116 -4.671 1.00 93.00 261 GLN A C 1
ATOM 2211 O O . GLN A 1 261 ? -18.467 -7.883 -5.830 1.00 93.00 261 GLN A O 1
ATOM 2216 N N . LYS A 1 262 ? -18.149 -9.054 -3.951 1.00 95.56 262 LYS A N 1
ATOM 2217 C CA . LYS A 1 262 ? -17.050 -9.880 -4.488 1.00 95.56 262 LYS A CA 1
ATOM 2218 C C . LYS A 1 262 ? -17.472 -10.693 -5.714 1.00 95.56 262 LYS A C 1
ATOM 2220 O O . LYS A 1 262 ? -16.688 -10.847 -6.645 1.00 95.56 262 LYS A O 1
ATOM 2225 N N . LYS A 1 263 ? -18.690 -11.242 -5.730 1.00 95.25 263 LYS A N 1
ATOM 2226 C CA . LYS A 1 263 ? -19.227 -11.965 -6.895 1.00 95.25 263 LYS A CA 1
ATOM 2227 C C . LYS A 1 263 ? -19.464 -11.012 -8.066 1.00 95.25 263 LYS A C 1
ATOM 2229 O O . LYS A 1 263 ? -19.086 -11.335 -9.187 1.00 95.25 263 LYS A O 1
ATOM 2234 N N . GLN A 1 264 ? -20.033 -9.837 -7.810 1.00 92.56 264 GLN A N 1
ATOM 2235 C CA . GLN A 1 264 ? -20.264 -8.818 -8.831 1.00 92.56 264 GLN A CA 1
ATOM 2236 C C . GLN A 1 264 ? -18.948 -8.285 -9.410 1.00 92.56 264 GLN A C 1
ATOM 2238 O O . GLN A 1 264 ? -18.805 -8.222 -10.626 1.00 92.56 264 GLN A O 1
ATOM 2243 N N . THR A 1 265 ? -17.953 -7.982 -8.575 1.00 90.88 265 THR A N 1
ATOM 2244 C CA . THR A 1 265 ? -16.638 -7.533 -9.046 1.00 90.88 265 THR A CA 1
ATOM 2245 C C . THR A 1 265 ? -15.930 -8.617 -9.842 1.00 90.88 265 THR A C 1
ATOM 2247 O O . THR A 1 265 ? -15.393 -8.307 -10.895 1.00 90.88 265 THR A O 1
ATOM 2250 N N . LYS A 1 266 ? -15.990 -9.890 -9.428 1.00 93.81 266 LYS A N 1
ATOM 2251 C CA . LYS A 1 266 ? -15.464 -11.009 -10.232 1.00 93.81 266 LYS A CA 1
ATOM 2252 C C . LYS A 1 266 ? -16.149 -11.141 -11.595 1.00 93.81 266 LYS A C 1
ATOM 2254 O O . LYS A 1 266 ? -15.477 -11.483 -12.559 1.00 93.81 266 LYS A O 1
ATOM 2259 N N . ARG A 1 267 ? -17.458 -10.876 -11.681 1.00 92.69 267 ARG A N 1
ATOM 2260 C CA . ARG A 1 267 ? -18.208 -10.889 -12.950 1.00 92.69 267 ARG A CA 1
ATOM 2261 C C . ARG A 1 267 ? -17.829 -9.722 -13.864 1.00 92.69 267 ARG A C 1
ATOM 2263 O O . ARG A 1 267 ? -17.725 -9.917 -15.065 1.00 92.69 267 ARG A O 1
ATOM 2270 N N . ILE A 1 268 ? -17.623 -8.530 -13.303 1.00 90.00 268 ILE A N 1
ATOM 2271 C CA . ILE A 1 268 ? -17.338 -7.303 -14.066 1.00 90.00 268 ILE A CA 1
ATOM 2272 C C . ILE A 1 268 ? -15.840 -7.163 -14.400 1.00 90.00 268 ILE A C 1
ATOM 2274 O O . ILE A 1 268 ? -15.493 -6.582 -15.422 1.00 90.00 268 ILE A O 1
ATOM 2278 N N . ALA A 1 269 ? -14.943 -7.717 -13.581 1.00 86.94 269 ALA A N 1
ATOM 2279 C CA . ALA A 1 269 ? -13.493 -7.669 -13.778 1.00 86.94 269 ALA A CA 1
ATOM 2280 C C . ALA A 1 269 ? -13.021 -8.046 -15.199 1.00 86.94 269 ALA A C 1
ATOM 2282 O O . ALA A 1 269 ? -12.269 -7.253 -15.762 1.00 86.94 269 ALA A O 1
ATOM 2283 N N . PRO A 1 270 ? -13.457 -9.165 -15.817 1.00 85.44 270 PRO A N 1
ATOM 2284 C CA . PRO A 1 270 ? -13.038 -9.498 -17.181 1.00 85.44 270 PRO A CA 1
ATOM 2285 C C . PRO A 1 270 ? -13.498 -8.456 -18.207 1.00 85.44 270 PRO A C 1
ATOM 2287 O O . PRO A 1 270 ? -12.720 -8.082 -19.076 1.00 85.44 270 PRO A O 1
ATOM 2290 N N . MET A 1 271 ? -14.711 -7.919 -18.057 1.00 86.81 271 MET A N 1
ATOM 2291 C CA . MET A 1 271 ? -15.238 -6.868 -18.931 1.00 86.81 271 MET A CA 1
ATOM 2292 C C . MET A 1 271 ? -14.447 -5.559 -18.782 1.00 86.81 271 MET A C 1
ATOM 2294 O O . MET A 1 271 ? -14.130 -4.912 -19.773 1.00 86.81 271 MET A O 1
ATOM 2298 N N . ILE A 1 272 ? -14.058 -5.177 -17.558 1.00 80.94 272 ILE A N 1
ATOM 2299 C CA . ILE A 1 272 ? -13.182 -4.011 -17.333 1.00 80.94 272 ILE A CA 1
ATOM 2300 C C . ILE A 1 272 ? -11.792 -4.243 -17.939 1.00 80.94 272 ILE A C 1
ATOM 2302 O O . ILE A 1 272 ? -11.222 -3.323 -18.524 1.00 80.94 272 ILE A O 1
ATOM 2306 N N . GLU A 1 273 ? -11.235 -5.448 -17.801 1.00 77.88 273 GLU A N 1
ATOM 2307 C CA . GLU A 1 273 ? -9.950 -5.805 -18.412 1.00 77.88 273 GLU A CA 1
ATOM 2308 C C . GLU A 1 273 ? -9.992 -5.777 -19.944 1.00 77.88 273 GLU A C 1
ATOM 2310 O O . GLU A 1 273 ? -8.988 -5.433 -20.568 1.00 77.88 273 GLU A O 1
ATOM 2315 N N . GLU A 1 274 ? -11.131 -6.126 -20.536 1.00 78.81 274 GLU A N 1
ATOM 2316 C CA . GLU A 1 274 ? -11.370 -6.063 -21.978 1.00 78.81 274 GLU A CA 1
ATOM 2317 C C . GLU A 1 274 ? -11.553 -4.619 -22.464 1.00 78.81 274 GLU A C 1
ATOM 2319 O O . GLU A 1 274 ? -10.976 -4.235 -23.477 1.00 78.81 274 GLU A O 1
ATOM 2324 N N . MET A 1 275 ? -12.277 -3.789 -21.706 1.00 78.88 275 MET A N 1
ATOM 2325 C CA . MET A 1 275 ? -12.498 -2.377 -22.035 1.00 78.88 275 MET A CA 1
ATOM 2326 C C . MET A 1 275 ? -11.244 -1.502 -21.877 1.00 78.88 275 MET A C 1
ATOM 2328 O O . MET A 1 275 ? -11.163 -0.446 -22.499 1.00 78.88 275 MET A O 1
ATOM 2332 N N . ASN A 1 276 ? -10.264 -1.917 -21.065 1.00 74.44 276 ASN A N 1
ATOM 2333 C CA . ASN A 1 276 ? -9.020 -1.176 -20.816 1.00 74.44 276 ASN A CA 1
ATOM 2334 C C . ASN A 1 276 ? -7.758 -2.001 -21.152 1.00 74.44 276 ASN A C 1
ATOM 2336 O O . ASN A 1 276 ? -6.960 -2.313 -20.257 1.00 74.44 276 ASN A O 1
ATOM 2340 N N . PRO A 1 277 ? -7.507 -2.315 -22.437 1.00 64.88 277 PRO A N 1
ATOM 2341 C CA . PRO A 1 277 ? -6.340 -3.100 -22.841 1.00 64.88 277 PRO A CA 1
ATOM 2342 C C . PRO A 1 277 ? -5.011 -2.355 -22.615 1.00 64.88 277 PRO A C 1
ATOM 2344 O O . PRO A 1 277 ? -3.991 -2.986 -22.329 1.00 64.88 277 PRO A O 1
ATOM 2347 N N . GLU A 1 278 ? -5.012 -1.018 -22.679 1.00 64.44 278 GLU A N 1
ATOM 2348 C CA . GLU A 1 278 ? -3.806 -0.192 -22.511 1.00 64.44 278 GLU A CA 1
ATOM 2349 C C . GLU A 1 278 ? -3.428 0.057 -21.041 1.00 64.44 278 GLU A C 1
ATOM 2351 O O . GLU A 1 278 ? -2.245 0.166 -20.712 1.00 64.44 278 GLU A O 1
ATOM 2356 N N . TYR A 1 279 ? -4.404 0.073 -20.125 1.00 62.09 279 TYR A N 1
ATOM 2357 C CA . TYR A 1 279 ? -4.197 0.481 -18.726 1.00 62.09 279 TYR A CA 1
ATOM 2358 C C . TYR A 1 279 ? -3.348 -0.514 -17.909 1.00 62.09 279 TYR A C 1
ATOM 2360 O O . TYR A 1 279 ? -2.915 -0.207 -16.800 1.00 62.09 279 TYR A O 1
ATOM 2368 N N . ASN A 1 280 ? -3.066 -1.709 -18.445 1.00 63.81 280 ASN A N 1
ATOM 2369 C CA . ASN A 1 280 ? -2.407 -2.781 -17.695 1.00 63.81 280 ASN A CA 1
ATOM 2370 C C . ASN A 1 280 ? -1.217 -3.443 -18.414 1.00 63.81 280 ASN A C 1
ATOM 2372 O O . ASN A 1 280 ? -0.741 -4.489 -17.964 1.00 63.81 280 ASN A O 1
ATOM 2376 N N . TYR A 1 281 ? -0.692 -2.856 -19.498 1.00 66.62 281 TYR A N 1
ATOM 2377 C CA . TYR A 1 281 ? 0.433 -3.446 -20.244 1.00 66.62 281 TYR A CA 1
ATOM 2378 C C . TYR A 1 281 ? 1.696 -3.601 -19.381 1.00 66.62 281 TYR A C 1
ATOM 2380 O O . TYR A 1 281 ? 2.301 -4.672 -19.349 1.00 66.62 281 TYR A O 1
ATOM 2388 N N . VAL A 1 282 ? 2.064 -2.571 -18.610 1.00 72.06 282 VAL A N 1
ATOM 2389 C CA . VAL A 1 282 ? 3.275 -2.580 -17.766 1.00 72.06 282 VAL A CA 1
ATOM 2390 C C . VAL A 1 282 ? 3.163 -3.595 -16.625 1.00 72.06 282 VAL A C 1
ATOM 2392 O O . VAL A 1 282 ? 4.114 -4.325 -16.343 1.00 72.06 282 VAL A O 1
ATOM 2395 N N . SER A 1 283 ? 1.991 -3.685 -15.993 1.00 74.44 283 SER A N 1
ATOM 2396 C CA . SER A 1 283 ? 1.741 -4.651 -14.919 1.00 74.44 283 SER A CA 1
ATOM 2397 C C . SER A 1 283 ? 1.721 -6.086 -15.453 1.00 74.44 283 SER A C 1
ATOM 2399 O O . SER A 1 283 ? 2.406 -6.947 -14.905 1.00 74.44 283 SER A O 1
ATOM 2401 N N . ARG A 1 284 ? 1.040 -6.345 -16.584 1.00 73.12 284 ARG A N 1
ATOM 2402 C CA . ARG A 1 284 ? 1.044 -7.663 -17.247 1.00 73.12 284 ARG A CA 1
ATOM 2403 C C . ARG A 1 284 ? 2.443 -8.059 -17.719 1.00 73.12 284 ARG A C 1
ATOM 2405 O O . ARG A 1 284 ? 2.834 -9.210 -17.541 1.00 73.12 284 ARG A O 1
ATOM 2412 N N . ALA A 1 285 ? 3.222 -7.133 -18.278 1.00 77.19 285 ALA A N 1
ATOM 2413 C CA . ALA A 1 285 ? 4.605 -7.387 -18.680 1.00 77.19 285 ALA A CA 1
ATOM 2414 C C . ALA A 1 285 ? 5.489 -7.735 -17.473 1.00 77.19 285 ALA A C 1
ATOM 2416 O O . ALA A 1 285 ? 6.280 -8.678 -17.533 1.00 77.19 285 ALA A O 1
ATOM 2417 N N . ARG A 1 286 ? 5.311 -7.033 -16.346 1.00 83.00 286 ARG A N 1
ATOM 2418 C CA . ARG A 1 286 ? 6.000 -7.337 -15.088 1.00 83.00 286 ARG A CA 1
ATOM 2419 C C . ARG A 1 286 ? 5.605 -8.706 -14.532 1.00 83.00 286 ARG A C 1
ATOM 2421 O O . ARG A 1 286 ? 6.492 -9.487 -14.202 1.00 83.00 286 ARG A O 1
ATOM 2428 N N . GLN A 1 287 ? 4.313 -9.027 -14.489 1.00 84.19 287 GLN A N 1
ATOM 2429 C CA . GLN A 1 287 ? 3.822 -10.335 -14.042 1.00 84.19 287 GLN A CA 1
ATOM 2430 C C . GLN A 1 287 ? 4.338 -11.471 -14.935 1.00 84.19 287 GLN A C 1
ATOM 2432 O O . GLN A 1 287 ? 4.806 -12.485 -14.421 1.00 84.19 287 GLN A O 1
ATOM 2437 N N . LYS A 1 288 ? 4.336 -11.290 -16.265 1.00 85.19 288 LYS A N 1
ATOM 2438 C CA . LYS A 1 288 ? 4.934 -12.247 -17.212 1.00 85.19 288 LYS A CA 1
ATOM 2439 C C . LYS A 1 288 ? 6.430 -12.429 -16.963 1.00 85.19 288 LYS A C 1
ATOM 2441 O O . LYS A 1 288 ? 6.902 -13.560 -16.931 1.00 85.19 288 LYS A O 1
ATOM 2446 N N . LYS A 1 289 ? 7.172 -11.343 -16.730 1.00 91.06 289 LYS A N 1
ATOM 2447 C CA . LYS A 1 289 ? 8.601 -11.404 -16.392 1.00 91.06 289 LYS A CA 1
ATOM 2448 C C . LYS A 1 289 ? 8.846 -12.166 -15.086 1.00 91.06 289 LYS A C 1
ATOM 2450 O O . LYS A 1 289 ? 9.733 -13.010 -15.033 1.00 91.06 289 LYS A O 1
ATOM 2455 N N . GLU A 1 290 ? 8.061 -11.901 -14.045 1.00 92.81 290 GLU A N 1
ATOM 2456 C CA . GLU A 1 290 ? 8.159 -12.608 -12.761 1.00 92.81 290 GLU A CA 1
ATOM 2457 C C . GLU A 1 290 ? 7.793 -14.098 -12.895 1.00 92.81 290 GLU A C 1
ATOM 2459 O O . GLU A 1 290 ? 8.450 -14.945 -12.290 1.00 92.81 290 GLU A O 1
ATOM 2464 N N . ALA A 1 291 ? 6.798 -14.441 -13.720 1.00 90.56 291 ALA A N 1
ATOM 2465 C CA . ALA A 1 291 ? 6.442 -15.827 -14.022 1.00 90.56 291 ALA A CA 1
ATOM 2466 C C . ALA A 1 291 ? 7.564 -16.566 -14.774 1.00 90.56 291 ALA A C 1
ATOM 2468 O O . ALA A 1 291 ? 7.911 -17.685 -14.395 1.00 90.56 291 ALA A O 1
ATOM 2469 N N . LEU A 1 292 ? 8.179 -15.923 -15.774 1.00 93.19 292 LEU A N 1
ATOM 2470 C CA . LEU A 1 292 ? 9.331 -16.470 -16.498 1.00 93.19 292 LEU A CA 1
ATOM 2471 C C . LEU A 1 292 ? 10.534 -16.684 -15.574 1.00 93.19 292 LEU A C 1
ATOM 2473 O O . LEU A 1 292 ? 11.150 -17.743 -15.619 1.00 93.19 292 LEU A O 1
ATOM 2477 N N . LEU A 1 293 ? 10.825 -15.736 -14.677 1.00 94.44 293 LEU A N 1
ATOM 2478 C CA . LEU A 1 293 ? 11.891 -15.891 -13.681 1.00 94.44 293 LEU A CA 1
ATOM 2479 C C . LEU A 1 293 ? 11.624 -17.062 -12.726 1.00 94.44 293 LEU A C 1
ATOM 2481 O O . LEU A 1 293 ? 12.541 -17.810 -12.395 1.00 94.44 293 LEU A O 1
ATOM 2485 N N . LYS A 1 294 ? 10.372 -17.261 -12.288 1.00 95.12 294 LYS A N 1
ATOM 2486 C CA . LYS A 1 294 ? 10.006 -18.424 -11.462 1.00 95.12 294 LYS A CA 1
ATOM 2487 C C . LYS A 1 294 ? 10.228 -19.736 -12.208 1.00 95.12 294 LYS A C 1
ATOM 2489 O O . LYS A 1 294 ? 10.788 -20.660 -11.622 1.00 95.12 294 LYS A O 1
ATOM 2494 N N . GLN A 1 295 ? 9.826 -19.806 -13.477 1.00 92.75 295 GLN A N 1
ATOM 2495 C CA . GLN A 1 295 ? 10.092 -20.973 -14.314 1.00 92.75 295 GLN A CA 1
ATOM 2496 C C . GLN A 1 295 ? 11.598 -21.203 -14.464 1.00 92.75 295 GLN A C 1
ATOM 2498 O O . GLN A 1 295 ? 12.064 -22.302 -14.189 1.00 92.75 295 GLN A O 1
ATOM 2503 N N . GLU A 1 296 ? 12.380 -20.177 -14.802 1.00 93.81 296 GLU A N 1
ATOM 2504 C CA . GLU A 1 296 ? 13.838 -20.281 -14.936 1.00 93.81 296 GLU A CA 1
ATOM 2505 C C . GLU A 1 296 ? 14.497 -20.810 -13.650 1.00 93.81 296 GLU A C 1
ATOM 2507 O O . GLU A 1 296 ? 15.348 -21.697 -13.697 1.00 93.81 296 GLU A O 1
ATOM 2512 N N . MET A 1 297 ? 14.067 -20.324 -12.482 1.00 94.06 297 MET A N 1
ATOM 2513 C CA . MET A 1 297 ? 14.562 -20.803 -11.188 1.00 94.06 297 MET A CA 1
ATOM 2514 C C . MET A 1 297 ? 14.186 -22.266 -10.920 1.00 94.06 297 MET A C 1
ATOM 2516 O O . MET A 1 297 ? 15.005 -23.019 -10.391 1.00 94.06 297 MET A O 1
ATOM 2520 N N . GLN A 1 298 ? 12.978 -22.692 -11.300 1.00 93.25 298 GLN A N 1
ATOM 2521 C CA . GLN A 1 298 ? 12.564 -24.096 -11.210 1.00 93.25 298 GLN A CA 1
ATOM 2522 C C . GLN A 1 298 ? 13.395 -24.989 -12.138 1.00 93.25 298 GLN A C 1
ATOM 2524 O O . GLN A 1 298 ? 13.879 -26.028 -11.693 1.00 93.25 298 GLN A O 1
ATOM 2529 N N . TRP A 1 299 ? 13.636 -24.555 -13.377 1.00 93.38 299 TRP A N 1
ATOM 2530 C CA . TRP A 1 299 ? 14.503 -25.248 -14.333 1.00 93.38 299 TRP A CA 1
ATOM 2531 C C . TRP A 1 299 ? 15.934 -25.381 -13.813 1.00 93.38 299 TRP A C 1
ATOM 2533 O O . TRP A 1 299 ? 16.489 -26.475 -13.821 1.00 93.38 299 TRP A O 1
ATOM 2543 N N . LYS A 1 300 ? 16.520 -24.304 -13.277 1.00 94.19 300 LYS A N 1
ATOM 2544 C CA . LYS A 1 300 ? 17.856 -24.347 -12.658 1.00 94.19 300 LYS A CA 1
ATOM 2545 C C . LYS A 1 300 ? 17.908 -25.295 -11.465 1.00 94.19 300 LYS A C 1
ATOM 2547 O O . LYS A 1 300 ? 18.875 -26.040 -11.319 1.00 94.19 300 LYS A O 1
ATOM 2552 N N . LYS A 1 301 ? 16.871 -25.299 -10.622 1.00 94.81 301 LYS A N 1
ATOM 2553 C CA . LYS A 1 301 ? 16.768 -26.237 -9.497 1.00 94.81 301 LYS A CA 1
ATOM 2554 C C . LYS A 1 301 ? 16.713 -27.681 -9.994 1.00 94.81 301 LYS A C 1
ATOM 2556 O O . LYS A 1 301 ? 17.431 -28.519 -9.462 1.00 94.81 301 LYS A O 1
ATOM 2561 N N . TRP A 1 302 ? 15.907 -27.958 -11.017 1.00 95.25 302 TRP A N 1
ATOM 2562 C CA . TRP A 1 302 ? 15.816 -29.282 -11.626 1.00 95.25 302 TRP A CA 1
ATOM 2563 C C . TRP A 1 302 ? 17.154 -29.725 -12.229 1.00 95.25 302 TRP A C 1
ATOM 2565 O O . TRP A 1 302 ? 17.616 -30.819 -11.922 1.00 95.25 302 TRP A O 1
ATOM 2575 N N . LEU A 1 303 ? 17.830 -28.853 -12.985 1.00 93.44 303 LEU A N 1
ATOM 2576 C CA . LEU A 1 303 ? 19.158 -29.128 -13.544 1.00 93.44 303 LEU A CA 1
ATOM 2577 C C . LEU A 1 303 ? 20.185 -29.446 -12.458 1.00 93.44 303 LEU A C 1
ATOM 2579 O O . LEU A 1 303 ? 20.939 -30.400 -12.603 1.00 93.44 303 LEU A O 1
ATOM 2583 N N . LYS A 1 304 ? 20.187 -28.695 -11.350 1.00 92.88 304 LYS A N 1
ATOM 2584 C CA . LYS A 1 304 ? 21.085 -28.959 -10.220 1.00 92.88 304 LYS A CA 1
ATOM 2585 C C . LYS A 1 304 ? 20.814 -30.322 -9.581 1.00 92.88 304 LYS A C 1
ATOM 2587 O O . LYS A 1 304 ? 21.754 -31.065 -9.337 1.00 92.88 304 LYS A O 1
ATOM 2592 N N . MET A 1 305 ? 19.545 -30.656 -9.338 1.00 89.06 305 MET A N 1
ATOM 2593 C CA . MET A 1 305 ? 19.165 -31.966 -8.793 1.00 89.06 305 MET A CA 1
ATOM 2594 C C . MET A 1 305 ? 19.562 -33.103 -9.740 1.00 89.06 305 MET A C 1
ATOM 2596 O O . MET A 1 305 ? 19.996 -34.157 -9.288 1.00 89.06 305 MET A O 1
ATOM 2600 N N . ASN A 1 306 ? 19.433 -32.889 -11.050 1.00 88.44 306 ASN A N 1
ATOM 2601 C CA . ASN A 1 306 ? 19.785 -33.890 -12.047 1.00 88.44 306 ASN A CA 1
ATOM 2602 C C . ASN A 1 306 ? 21.308 -34.054 -12.170 1.00 88.44 306 ASN A C 1
ATOM 2604 O O . ASN A 1 306 ? 21.786 -35.178 -12.206 1.00 88.44 306 ASN A O 1
ATOM 2608 N N . ALA A 1 307 ? 22.073 -32.959 -12.135 1.00 85.25 307 ALA A N 1
ATOM 2609 C CA . ALA A 1 307 ? 23.535 -32.997 -12.087 1.00 85.25 307 ALA A CA 1
ATOM 2610 C C . ALA A 1 307 ? 24.039 -33.740 -10.840 1.00 85.25 307 ALA A C 1
ATOM 2612 O O . ALA A 1 307 ? 24.833 -34.660 -10.969 1.00 85.25 307 ALA A O 1
ATOM 2613 N N . GLN A 1 308 ? 23.486 -33.436 -9.661 1.00 83.88 308 GLN A N 1
ATOM 2614 C CA . GLN A 1 308 ? 23.795 -34.163 -8.424 1.00 83.88 308 GLN A CA 1
ATOM 2615 C C . GLN A 1 308 ? 23.395 -35.640 -8.508 1.00 83.88 308 GLN A C 1
ATOM 2617 O O . GLN A 1 308 ? 24.122 -36.509 -8.044 1.00 83.88 308 GLN A O 1
ATOM 2622 N N . SER A 1 309 ? 22.248 -35.955 -9.120 1.00 78.88 309 SER A N 1
ATOM 2623 C CA . SER A 1 309 ? 21.857 -37.348 -9.337 1.00 78.88 309 SER A CA 1
ATOM 2624 C C . SER A 1 309 ? 22.782 -38.070 -10.314 1.00 78.88 309 SER A C 1
ATOM 2626 O O . SER A 1 309 ? 22.903 -39.281 -10.184 1.00 78.88 309 SER A O 1
ATOM 2628 N N . ILE A 1 310 ? 23.356 -37.386 -11.303 1.00 75.56 310 ILE A N 1
ATOM 2629 C CA . ILE A 1 310 ? 24.320 -37.968 -12.242 1.00 75.56 310 ILE A CA 1
ATOM 2630 C C . ILE A 1 310 ? 25.664 -38.176 -11.538 1.00 75.56 310 ILE A C 1
ATOM 2632 O O . ILE A 1 310 ? 26.218 -39.255 -11.658 1.00 75.56 310 ILE A O 1
ATOM 2636 N N . GLU A 1 311 ? 26.130 -37.212 -10.740 1.00 69.88 311 GLU A N 1
ATOM 2637 C CA . GLU A 1 311 ? 27.347 -37.343 -9.923 1.00 69.88 311 GLU A CA 1
ATOM 2638 C C . GLU A 1 311 ? 27.245 -38.476 -8.887 1.00 69.88 311 GLU A C 1
ATOM 2640 O O . GLU A 1 311 ? 28.208 -39.196 -8.662 1.00 69.88 311 GLU A O 1
ATOM 2645 N N . HIS A 1 312 ? 26.079 -38.658 -8.256 1.00 65.56 312 HIS A N 1
ATOM 2646 C CA . HIS A 1 312 ? 25.857 -39.735 -7.281 1.00 65.56 312 HIS A CA 1
ATOM 2647 C C . HIS A 1 312 ? 25.536 -41.092 -7.909 1.00 65.56 312 HIS A C 1
ATOM 2649 O O . HIS A 1 312 ? 25.604 -42.117 -7.229 1.00 65.56 312 HIS A O 1
ATOM 2655 N N . LYS A 1 313 ? 25.146 -41.119 -9.185 1.00 66.50 313 LYS A N 1
ATOM 2656 C CA . LYS A 1 313 ? 25.050 -42.361 -9.943 1.00 66.50 313 LYS A CA 1
ATOM 2657 C C . LYS A 1 313 ? 26.449 -42.672 -10.448 1.00 66.50 313 LYS A C 1
ATOM 2659 O O . LYS A 1 313 ? 26.775 -42.314 -11.573 1.00 66.50 313 LYS A O 1
ATOM 2664 N N . GLU A 1 314 ? 27.231 -43.373 -9.627 1.00 58.41 314 GLU A N 1
ATOM 2665 C CA . GLU A 1 314 ? 28.364 -44.153 -10.129 1.00 58.41 314 GLU A CA 1
ATOM 2666 C C . GLU A 1 314 ? 27.882 -44.865 -11.391 1.00 58.41 314 GLU A C 1
ATOM 2668 O O . GLU A 1 314 ? 26.890 -45.611 -11.372 1.00 58.41 314 GLU A O 1
ATOM 2673 N N . THR A 1 315 ? 28.511 -44.570 -12.522 1.00 59.44 315 THR A N 1
ATOM 2674 C CA . THR A 1 315 ? 28.190 -45.311 -13.734 1.00 59.44 315 THR A CA 1
ATOM 2675 C C . THR A 1 315 ? 28.471 -46.788 -13.443 1.00 59.44 315 THR A C 1
ATOM 2677 O O . THR A 1 315 ? 29.411 -47.112 -12.719 1.00 59.44 315 THR A O 1
ATOM 2680 N N . MET A 1 316 ? 27.677 -47.728 -13.979 1.00 53.59 316 MET A N 1
ATOM 2681 C CA . MET A 1 316 ? 28.000 -49.160 -13.815 1.00 53.59 316 MET A CA 1
ATOM 2682 C C . MET A 1 316 ? 29.450 -49.467 -14.230 1.00 53.59 316 MET A C 1
ATOM 2684 O O . MET A 1 316 ? 30.041 -50.407 -13.719 1.00 53.59 316 MET A O 1
ATOM 2688 N N . LEU A 1 317 ? 30.022 -48.645 -15.116 1.00 54.75 317 LEU A N 1
ATOM 2689 C CA . LEU A 1 317 ? 31.424 -48.674 -15.512 1.00 54.75 317 LEU A CA 1
ATOM 2690 C C . LEU A 1 317 ? 32.368 -48.267 -14.370 1.00 54.75 317 LEU A C 1
ATOM 2692 O O . LEU A 1 317 ? 33.305 -49.003 -14.100 1.00 54.75 317 LEU A O 1
ATOM 2696 N N . GLU A 1 318 ? 32.119 -47.174 -13.647 1.00 59.66 318 GLU A N 1
ATOM 2697 C CA . GLU A 1 318 ? 32.936 -46.796 -12.480 1.00 59.66 318 GLU A CA 1
ATOM 2698 C C . GLU A 1 318 ? 32.857 -47.839 -11.355 1.00 59.66 318 GLU A C 1
ATOM 2700 O O . GLU A 1 318 ? 33.878 -48.168 -10.760 1.00 59.66 318 GLU A O 1
ATOM 2705 N N . ARG A 1 319 ? 31.687 -48.454 -11.133 1.00 58.16 319 ARG A N 1
ATOM 2706 C CA . ARG A 1 319 ? 31.553 -49.596 -10.208 1.00 58.16 319 ARG A CA 1
ATOM 2707 C C . ARG A 1 319 ? 32.318 -50.843 -10.641 1.00 58.16 319 ARG A C 1
ATOM 2709 O O . ARG A 1 319 ? 32.736 -51.607 -9.784 1.00 58.16 319 ARG A O 1
ATOM 2716 N N . LEU A 1 320 ? 32.456 -51.078 -11.945 1.00 54.19 320 LEU A N 1
ATOM 2717 C CA . LEU A 1 320 ? 33.185 -52.230 -12.483 1.00 54.19 320 LEU A CA 1
ATOM 2718 C C . LEU A 1 320 ? 34.703 -52.001 -12.533 1.00 54.19 320 LEU A C 1
ATOM 2720 O O . LEU A 1 320 ? 35.445 -52.972 -12.467 1.00 54.19 320 LEU A O 1
ATOM 2724 N N . PHE A 1 321 ? 35.162 -50.752 -12.663 1.00 52.25 321 PHE A N 1
ATOM 2725 C CA . PHE A 1 321 ? 36.586 -50.414 -12.791 1.00 52.25 321 PHE A CA 1
ATOM 2726 C C . PHE A 1 321 ? 37.268 -49.997 -11.479 1.00 52.25 321 PHE A C 1
ATOM 2728 O O . PHE A 1 321 ? 38.492 -50.062 -11.414 1.00 52.25 321 PHE A O 1
ATOM 2735 N N . TYR A 1 322 ? 36.519 -49.566 -10.459 1.00 57.72 322 TYR A N 1
ATOM 2736 C CA . TYR A 1 322 ? 37.073 -49.087 -9.180 1.00 57.72 322 TYR A CA 1
ATOM 2737 C C . TYR A 1 322 ? 36.658 -49.926 -7.958 1.00 57.72 322 TYR A C 1
ATOM 2739 O O . TYR A 1 322 ? 36.882 -49.501 -6.827 1.00 57.72 322 TYR A O 1
ATOM 2747 N N . ALA A 1 323 ? 36.051 -51.098 -8.164 1.00 54.81 323 ALA A N 1
ATOM 2748 C CA . ALA A 1 323 ? 35.794 -52.070 -7.103 1.00 54.81 323 ALA A CA 1
ATOM 2749 C C . ALA A 1 323 ? 36.947 -53.086 -7.021 1.00 54.81 323 ALA A C 1
ATOM 2751 O O . ALA A 1 323 ? 36.793 -54.215 -7.477 1.00 54.81 323 ALA A O 1
ATOM 2752 N N . ASP A 1 324 ? 38.078 -52.658 -6.458 1.00 49.19 324 ASP A N 1
ATOM 2753 C CA . ASP A 1 324 ? 39.145 -53.529 -5.935 1.00 49.19 324 ASP A CA 1
ATOM 2754 C C . ASP A 1 324 ? 39.275 -53.326 -4.419 1.00 49.19 324 ASP A C 1
ATOM 2756 O O . ASP A 1 324 ? 39.330 -52.147 -3.982 1.00 49.19 324 ASP A O 1
#

Secondary structure (DSSP, 8-state):
----------------------------------S--TTSSSS-----PPP-----GGGG----PPPPPPPPPPPPP-------GGGS-HHHHTTTT--HHHHHHHHHHHHHHHHHHHHHHHHHGGGS-----PPPHHHHHHHHHHHHHHHHHHHHHHHHHHHHHHHHHHHHHHHHHHHHHHHHHHHHHHHHHHHHHHHHHHHHHHHHHHHHHHHHHHHTS--PPPHHHHHHHHHHHHHHHHHHHHHHHHHHHHHHHHHHHHHHHHHHHHHHHHH-SSTTHHHHHHHHHHHHHHHHHHHHHHHHHHHHHHHHS--HHHHHHS--

Sequence (324 aa):
MGESQESEPEVFEDRHTNRRHAANNSSSQNSENSKDSYFIKNYPFIEIKPIPWDPPSVYFQQKVKPKPLPEPAPPPKLVFRDVDPEKLSEDQKKFAGKSLFEKDMIIITARQSMSAKRSESARKDKIHKRIHEQPPNMFYREEKERQIQRAEKDRHDRILEKKKIRQEKRKKKKFEKEKKKIDSITRERESERLYYEQKMMEEKEKEFLEKQKKFEKLLKSPQKPTKAATLRMEANKHRIDIEAANQQREKLKQEMNKERQKKQTKRIAPMIEEMNPEYNYVSRARQKKEALLKQEMQWKKWLKMNAQSIEHKETMLERLFYAD